Protein AF-A0A3A0FW41-F1 (afdb_monomer_lite)

pLDDT: mean 86.55, std 12.18, range [33.0, 97.62]

Radius of gyration: 48.46 Å; chains: 1; bounding box: 79×45×132 Å

Structure (mmCIF, N/CA/C/O backbone):
data_AF-A0A3A0FW41-F1
#
_entry.id   AF-A0A3A0FW41-F1
#
loop_
_atom_site.group_PDB
_atom_site.id
_atom_site.type_symbol
_atom_site.label_atom_id
_atom_site.label_alt_id
_atom_site.label_comp_id
_atom_site.label_asym_id
_atom_site.label_entity_id
_atom_site.label_seq_id
_atom_site.pdbx_PDB_ins_code
_atom_site.Cartn_x
_atom_site.Cartn_y
_atom_site.Cartn_z
_atom_site.occupancy
_atom_site.B_iso_or_equiv
_atom_site.auth_seq_id
_atom_site.auth_comp_id
_atom_site.auth_asym_id
_atom_site.auth_atom_id
_atom_site.pdbx_PDB_model_num
ATOM 1 N N . MET A 1 1 ? -21.526 13.395 31.250 1.00 39.75 1 MET A N 1
ATOM 2 C C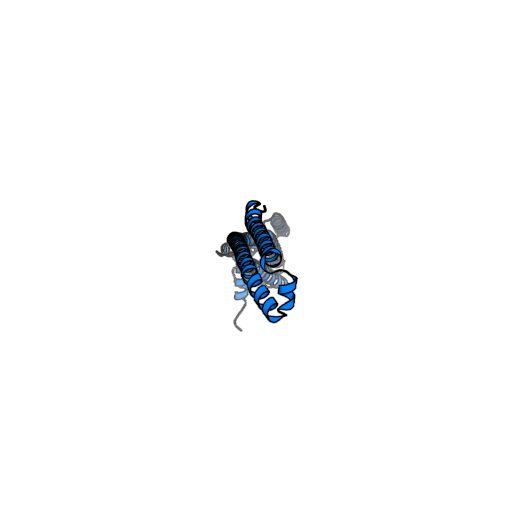A . MET A 1 1 ? -22.598 14.199 31.875 1.00 39.75 1 MET A CA 1
ATOM 3 C C . MET A 1 1 ? -23.272 13.293 32.895 1.00 39.75 1 MET A C 1
ATOM 5 O O . MET A 1 1 ? -23.825 12.281 32.496 1.00 39.75 1 MET A O 1
ATOM 9 N N . ARG A 1 2 ? -23.045 13.518 34.195 1.00 47.88 2 ARG A N 1
ATOM 10 C CA . ARG A 1 2 ? -23.513 12.630 35.274 1.00 47.88 2 ARG A CA 1
ATOM 11 C C . ARG A 1 2 ? -24.999 12.905 35.488 1.00 47.88 2 ARG A C 1
ATOM 13 O O . ARG A 1 2 ? -25.333 14.044 35.790 1.00 47.88 2 ARG A O 1
ATOM 20 N N . ASP A 1 3 ? -25.847 11.907 35.272 1.00 48.81 3 ASP A N 1
ATOM 21 C CA . ASP A 1 3 ? -27.296 12.030 35.437 1.00 48.81 3 ASP A CA 1
ATOM 22 C C . ASP A 1 3 ? -27.625 12.353 36.914 1.00 48.81 3 ASP A C 1
ATOM 24 O O . ASP A 1 3 ? -27.312 11.540 37.795 1.00 48.81 3 ASP A O 1
ATOM 28 N N . PRO A 1 4 ? -28.135 13.560 37.225 1.00 56.41 4 PRO A N 1
ATOM 29 C CA . PRO A 1 4 ? -28.353 14.005 38.600 1.00 56.41 4 PRO A CA 1
ATOM 30 C C . PRO A 1 4 ? -29.516 13.278 39.292 1.00 56.41 4 PRO A C 1
ATOM 32 O O . PRO A 1 4 ? -29.544 13.235 40.525 1.00 56.41 4 PRO A O 1
ATOM 35 N N . ASP A 1 5 ? -30.429 12.666 38.534 1.00 55.66 5 ASP A N 1
ATOM 36 C CA . ASP A 1 5 ? -31.609 11.993 39.085 1.00 55.66 5 ASP A CA 1
ATOM 37 C C . ASP A 1 5 ? -31.263 10.606 39.652 1.00 55.66 5 ASP A C 1
ATOM 39 O O . ASP A 1 5 ? -31.730 10.215 40.721 1.00 55.66 5 ASP A O 1
ATOM 43 N N . ALA A 1 6 ? -30.292 9.918 39.052 1.00 53.75 6 ALA A N 1
ATOM 44 C CA . ALA A 1 6 ? -29.856 8.587 39.473 1.00 53.75 6 ALA A CA 1
ATOM 45 C C . ALA A 1 6 ? -29.137 8.583 40.850 1.00 53.75 6 ALA A C 1
ATOM 47 O O . ALA A 1 6 ? -29.163 7.607 41.604 1.00 53.75 6 ALA A O 1
ATOM 48 N N . ALA A 1 7 ? -28.484 9.690 41.225 1.00 55.62 7 ALA A N 1
ATOM 49 C CA . ALA A 1 7 ? -27.892 9.849 42.560 1.00 55.62 7 ALA A CA 1
ATOM 50 C C . ALA A 1 7 ? -28.953 10.139 43.639 1.00 55.62 7 ALA A C 1
ATOM 52 O O . ALA A 1 7 ? -28.751 9.846 44.822 1.00 55.62 7 ALA A O 1
ATOM 53 N N . ARG A 1 8 ? -30.094 10.706 43.240 1.00 58.53 8 ARG A N 1
ATOM 54 C CA . ARG A 1 8 ? -31.216 11.035 44.123 1.00 58.53 8 ARG A CA 1
ATOM 55 C C . ARG A 1 8 ? -31.997 9.779 44.530 1.00 58.53 8 ARG A C 1
ATOM 57 O O . ARG A 1 8 ? -32.407 9.678 45.687 1.00 58.53 8 ARG A O 1
ATOM 64 N N . ASP A 1 9 ? -32.085 8.798 43.634 1.00 64.38 9 ASP A N 1
ATOM 65 C CA . ASP A 1 9 ? -32.825 7.543 43.833 1.00 64.38 9 ASP A CA 1
ATOM 66 C C . ASP A 1 9 ? -32.152 6.573 44.821 1.00 64.38 9 ASP A C 1
ATOM 68 O O . ASP A 1 9 ? -32.797 5.962 45.668 1.00 64.38 9 ASP A O 1
ATOM 72 N N . SER A 1 10 ? -30.828 6.484 44.824 1.00 68.56 10 SER A N 1
ATOM 73 C CA . SER A 1 10 ? -30.127 5.657 45.818 1.00 68.56 10 SER A CA 1
ATOM 74 C C . SER A 1 10 ? -29.998 6.350 47.186 1.00 68.56 10 SER A C 1
ATOM 76 O O . SER A 1 10 ? -29.981 5.704 48.236 1.00 68.56 10 SER A O 1
ATOM 78 N N . THR A 1 11 ? -29.939 7.687 47.210 1.00 80.69 11 THR A N 1
ATOM 79 C CA . THR A 1 11 ? -29.761 8.444 48.460 1.00 80.69 11 THR A CA 1
ATOM 80 C C . THR A 1 11 ? -31.035 8.548 49.296 1.00 80.69 11 THR A C 1
ATOM 82 O O . THR A 1 11 ? -30.927 8.644 50.520 1.00 80.69 11 THR A O 1
ATOM 85 N N . TRP A 1 12 ? -32.235 8.486 48.703 1.00 85.12 12 TRP A N 1
ATOM 86 C CA . TRP A 1 12 ? -33.474 8.448 49.495 1.00 85.12 12 TRP A CA 1
ATOM 87 C C . TRP A 1 12 ? -33.681 7.095 50.185 1.00 85.12 12 TRP A C 1
ATOM 89 O O . TRP A 1 12 ? -34.074 7.094 51.347 1.00 85.12 12 TRP A O 1
ATOM 99 N N . LEU A 1 13 ? -33.349 5.971 49.532 1.00 88.31 13 LEU A N 1
ATOM 100 C CA . LEU A 1 13 ? -33.391 4.634 50.143 1.00 88.31 13 LEU A CA 1
ATOM 101 C C . LEU A 1 13 ? -32.456 4.553 51.351 1.00 88.31 13 LEU A C 1
ATOM 103 O O . LEU A 1 13 ? -32.843 4.053 52.405 1.00 88.31 13 LEU A O 1
ATOM 107 N N . LEU A 1 14 ? -31.253 5.120 51.224 1.00 90.25 14 LEU A N 1
ATOM 108 C CA . LEU A 1 14 ? -30.297 5.205 52.325 1.00 90.25 14 LEU A CA 1
ATOM 109 C C . LEU A 1 14 ? -30.827 6.070 53.482 1.00 90.25 14 LEU A C 1
ATOM 111 O O . LEU A 1 14 ? -30.711 5.681 54.642 1.00 90.25 14 LEU A O 1
ATOM 115 N N . ARG A 1 15 ? -31.438 7.226 53.185 1.00 91.50 15 ARG A N 1
ATOM 116 C CA . ARG A 1 15 ? -32.040 8.111 54.203 1.00 91.50 15 ARG A CA 1
ATOM 117 C C . ARG A 1 15 ? -33.253 7.476 54.881 1.00 91.50 15 ARG A C 1
ATOM 119 O O . ARG A 1 15 ? -33.414 7.640 56.086 1.00 91.50 15 ARG A O 1
ATOM 126 N N . LEU A 1 16 ? -34.082 6.753 54.130 1.00 92.19 16 LEU A N 1
ATOM 127 C CA . LEU A 1 16 ? -35.230 6.021 54.660 1.00 92.19 16 LEU A CA 1
ATOM 128 C C . LEU A 1 16 ? -34.765 4.873 55.552 1.00 92.19 16 LEU A C 1
ATOM 130 O O . LEU A 1 16 ? -35.252 4.756 56.672 1.00 92.19 16 LEU A O 1
ATOM 134 N N . GLY A 1 17 ? -33.787 4.085 55.094 1.00 93.12 17 GLY A N 1
ATOM 135 C CA . GLY A 1 17 ? -33.153 3.038 55.892 1.00 93.12 17 GLY A CA 1
ATOM 136 C C . GLY A 1 17 ? -32.614 3.594 57.203 1.00 93.12 17 GLY A C 1
ATOM 137 O O . GLY A 1 17 ? -32.992 3.116 58.268 1.00 93.12 17 GLY A O 1
ATOM 138 N N . LEU A 1 18 ? -31.829 4.675 57.139 1.00 94.12 18 LEU A N 1
ATOM 139 C CA . LEU A 1 18 ? -31.302 5.359 58.318 1.00 94.12 18 LEU A CA 1
ATOM 140 C C . LEU A 1 18 ? -32.429 5.832 59.255 1.00 94.12 18 LEU A C 1
ATOM 142 O O . LEU A 1 18 ? -32.396 5.542 60.447 1.00 94.12 18 LEU A O 1
ATOM 146 N N . GLY A 1 19 ? -33.457 6.504 58.732 1.00 95.00 19 GLY A N 1
ATOM 147 C CA . GLY A 1 19 ? -34.592 6.972 59.530 1.00 95.00 19 GLY A CA 1
ATOM 148 C C . GLY A 1 19 ? -35.336 5.831 60.226 1.00 95.00 19 GLY A C 1
ATOM 149 O O . GLY A 1 19 ? -35.602 5.912 61.424 1.00 95.00 19 GLY A O 1
ATOM 150 N N . LEU A 1 20 ? -35.597 4.736 59.509 1.00 94.19 20 LEU A N 1
ATOM 151 C CA . LEU A 1 20 ? -36.251 3.550 60.057 1.00 94.19 20 LEU A CA 1
ATOM 152 C C . LEU A 1 20 ? -35.385 2.874 61.129 1.00 94.19 20 LEU A C 1
ATOM 154 O O . LEU A 1 20 ? -35.912 2.472 62.162 1.00 94.19 20 LEU A O 1
ATOM 158 N N . THR A 1 21 ? -34.061 2.822 60.939 1.00 94.88 21 THR A N 1
ATOM 159 C CA . THR A 1 21 ? -33.128 2.299 61.952 1.00 94.88 21 THR A CA 1
ATOM 160 C C . THR A 1 21 ? -33.121 3.143 63.223 1.00 94.88 21 THR A C 1
ATOM 162 O O . THR A 1 21 ? -33.165 2.591 64.317 1.00 94.88 21 THR A O 1
ATOM 165 N N . VAL A 1 22 ? -33.132 4.475 63.097 1.00 95.50 22 VAL A N 1
ATOM 166 C CA . VAL A 1 22 ? -33.161 5.394 64.242 1.00 95.50 22 VAL A CA 1
ATOM 167 C C . VAL A 1 22 ? -34.470 5.243 65.011 1.00 95.50 22 VAL A C 1
ATOM 169 O O . VAL A 1 22 ? -34.446 5.088 66.229 1.00 95.50 22 VAL A O 1
ATOM 172 N N . VAL A 1 23 ? -35.610 5.228 64.312 1.00 95.81 23 VAL A N 1
ATOM 173 C CA . VAL A 1 23 ? -36.926 5.026 64.937 1.00 95.81 23 VAL A CA 1
ATOM 174 C C . VAL A 1 23 ? -36.997 3.668 65.638 1.00 95.81 23 VAL A C 1
ATOM 176 O O . VAL A 1 23 ? -3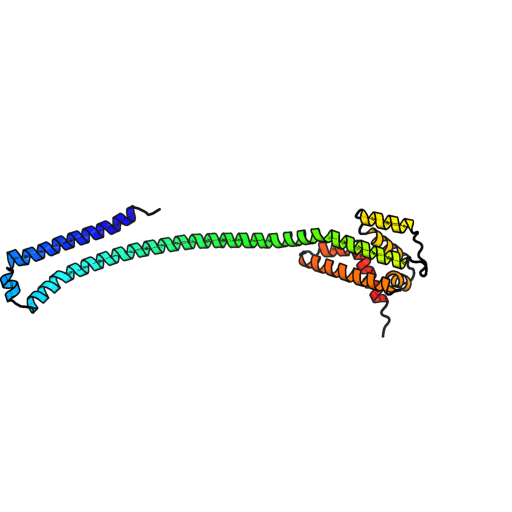7.460 3.599 66.774 1.00 95.81 23 VAL A O 1
ATOM 179 N N . TRP A 1 24 ? -36.495 2.606 65.002 1.00 94.12 24 TRP A N 1
ATOM 180 C CA . TRP A 1 24 ? -36.456 1.258 65.571 1.00 94.12 24 TRP A CA 1
ATOM 181 C C . TRP A 1 24 ? -35.625 1.188 66.857 1.00 94.12 24 TRP A C 1
ATOM 183 O O . TRP A 1 24 ? -36.088 0.668 67.870 1.00 94.12 24 TRP A O 1
ATOM 193 N N . VAL A 1 25 ? -34.422 1.768 66.846 1.00 92.81 25 VAL A N 1
ATOM 194 C CA . VAL A 1 25 ? -33.537 1.802 68.018 1.00 92.81 25 VAL A CA 1
ATOM 195 C C . VAL A 1 25 ? -34.155 2.617 69.157 1.00 92.81 25 VAL A C 1
ATOM 197 O O . VAL A 1 25 ? -34.099 2.187 70.307 1.00 92.81 25 VAL A O 1
ATOM 200 N N . LEU A 1 26 ? -34.788 3.756 68.857 1.00 94.12 26 LEU A N 1
ATOM 201 C CA . LEU A 1 26 ? -35.482 4.568 69.862 1.00 94.12 26 LEU A CA 1
ATOM 202 C C . LEU A 1 26 ? -36.678 3.830 70.479 1.00 94.12 26 LEU A C 1
ATOM 204 O O . LEU A 1 26 ? -36.884 3.923 71.687 1.00 94.12 26 LEU A O 1
ATOM 208 N N . LEU A 1 27 ? -37.434 3.071 69.679 1.00 91.75 27 LEU A N 1
ATOM 209 C CA . LEU A 1 27 ? -38.530 2.222 70.157 1.00 91.75 27 LEU A CA 1
ATOM 210 C C . LEU A 1 27 ? -38.032 1.134 71.114 1.00 91.75 27 LEU A C 1
ATOM 212 O O . LEU A 1 27 ? -38.606 0.960 72.188 1.00 91.75 27 LEU A O 1
ATOM 216 N N . GLN A 1 28 ? -36.940 0.452 70.762 1.00 89.25 28 GLN A N 1
ATOM 217 C CA . GLN A 1 28 ? -36.336 -0.567 71.625 1.00 89.25 28 GLN A CA 1
ATOM 218 C C . GLN A 1 28 ? -35.783 0.033 72.920 1.00 89.25 28 GLN A C 1
ATOM 220 O O . GLN A 1 28 ? -35.988 -0.525 73.996 1.00 89.25 28 GLN A O 1
ATOM 225 N N . LEU A 1 29 ? -35.138 1.200 72.843 1.00 89.31 29 LEU A N 1
ATOM 226 C CA . LEU A 1 29 ? -34.657 1.919 74.021 1.00 89.31 29 LEU A CA 1
ATOM 227 C C . LEU A 1 29 ? -35.816 2.338 74.937 1.00 89.31 29 LEU A C 1
ATOM 229 O O . LEU A 1 29 ? -35.742 2.157 76.151 1.00 89.31 29 LEU A O 1
ATOM 233 N N . TYR A 1 30 ? -36.904 2.851 74.357 1.00 91.69 30 TYR A N 1
ATOM 234 C CA . TYR A 1 30 ? -38.113 3.199 75.096 1.00 91.69 30 TYR A CA 1
ATOM 235 C C . TYR A 1 30 ? -38.730 1.975 75.783 1.00 91.69 30 TYR A C 1
ATOM 237 O O . TYR A 1 30 ? -39.063 2.052 76.962 1.00 91.69 30 TYR A O 1
ATOM 245 N N . TYR A 1 31 ? -38.824 0.835 75.093 1.00 88.00 31 TYR A N 1
ATOM 246 C CA . TYR A 1 31 ? -39.339 -0.412 75.663 1.00 88.00 31 TYR A CA 1
ATOM 247 C C . TYR A 1 31 ? -38.533 -0.867 76.894 1.00 88.00 31 TYR A C 1
ATOM 249 O O . TYR A 1 31 ? -39.111 -1.175 77.939 1.00 88.00 31 TYR A O 1
ATOM 257 N N . ILE A 1 32 ? -37.199 -0.837 76.809 1.00 86.50 32 ILE A N 1
ATOM 258 C CA . ILE A 1 32 ? -36.320 -1.218 77.926 1.00 86.50 32 ILE A CA 1
ATOM 259 C C . ILE A 1 32 ? -36.499 -0.268 79.118 1.00 86.50 32 ILE A C 1
ATOM 261 O O . ILE A 1 32 ? -36.618 -0.725 80.252 1.00 86.50 32 ILE A O 1
ATOM 265 N N . VAL A 1 33 ? -36.531 1.047 78.884 1.00 85.56 33 VAL A N 1
ATOM 266 C CA . VAL A 1 33 ? -36.565 2.049 79.965 1.00 85.56 33 VAL A CA 1
ATOM 267 C C . VAL A 1 33 ? -37.954 2.184 80.594 1.00 85.56 33 VAL A C 1
ATOM 269 O O . VAL A 1 33 ? -38.056 2.290 81.813 1.00 85.56 33 VAL A O 1
ATOM 272 N N . ALA A 1 34 ? -39.016 2.190 79.788 1.00 84.44 34 ALA A N 1
ATOM 273 C CA . ALA A 1 34 ? -40.368 2.506 80.246 1.00 84.44 34 ALA A CA 1
ATOM 274 C C . ALA A 1 34 ? -41.188 1.278 80.670 1.00 84.44 34 ALA A C 1
ATOM 276 O O . ALA A 1 34 ? -42.076 1.421 81.507 1.00 84.44 34 ALA A O 1
ATOM 277 N N . ILE A 1 35 ? -40.928 0.097 80.092 1.00 81.44 35 ILE A N 1
ATOM 278 C CA . ILE A 1 35 ? -41.744 -1.107 80.328 1.00 81.44 35 ILE A CA 1
ATOM 279 C C . ILE A 1 35 ? -40.987 -2.138 81.168 1.00 81.44 35 ILE A C 1
ATOM 281 O O . ILE A 1 35 ? -41.515 -2.602 82.175 1.00 81.44 35 ILE A O 1
ATOM 285 N N . VAL A 1 36 ? -39.760 -2.499 80.775 1.00 80.94 36 VAL A N 1
ATOM 286 C CA . VAL A 1 36 ? -38.987 -3.556 81.458 1.00 80.94 36 VAL A CA 1
ATOM 287 C C . VAL A 1 36 ? -38.290 -3.028 82.719 1.00 80.94 36 VAL A C 1
ATOM 289 O O . VAL A 1 36 ? -38.330 -3.666 83.772 1.00 80.94 36 VAL A O 1
ATOM 292 N N . GLY A 1 37 ? -37.694 -1.838 82.626 1.00 78.56 37 GLY A N 1
ATOM 293 C CA . GLY A 1 37 ? -36.824 -1.265 83.648 1.00 78.56 37 GLY A CA 1
ATOM 294 C C . GLY A 1 37 ? -35.387 -1.770 83.498 1.00 78.56 37 GLY A C 1
ATOM 295 O O . GLY A 1 37 ? -35.127 -2.973 83.509 1.00 78.56 37 GLY A O 1
ATOM 296 N N . PHE A 1 38 ? -34.438 -0.840 83.371 1.00 75.94 38 PHE A N 1
ATOM 297 C CA . PHE A 1 38 ? -33.037 -1.154 83.066 1.00 75.94 38 PHE A CA 1
ATOM 298 C C . PHE A 1 38 ? -32.374 -2.057 84.121 1.00 75.94 38 PHE A C 1
ATOM 300 O O . PHE A 1 38 ? -31.621 -2.957 83.765 1.00 75.94 38 PHE A O 1
ATOM 307 N N . GLU A 1 39 ? -32.692 -1.867 85.405 1.00 76.56 39 GLU A N 1
ATOM 308 C CA . GLU A 1 39 ? -32.106 -2.669 86.489 1.00 76.56 39 GLU A CA 1
ATOM 309 C C . GLU A 1 39 ? -32.571 -4.132 86.454 1.00 76.56 39 GLU A C 1
ATOM 311 O O . GLU A 1 39 ? -31.744 -5.036 86.531 1.00 76.56 39 GLU A O 1
ATOM 316 N N . ARG A 1 40 ? -33.864 -4.380 86.200 1.00 73.12 40 ARG A N 1
ATOM 317 C CA . ARG A 1 40 ? -34.407 -5.743 86.046 1.00 73.12 40 ARG A CA 1
ATOM 318 C C . ARG A 1 40 ? -33.856 -6.462 84.820 1.00 73.12 40 ARG A C 1
ATOM 320 O O . ARG A 1 40 ? -33.587 -7.655 84.878 1.00 73.12 40 ARG A O 1
ATOM 327 N N . PHE A 1 41 ? -33.666 -5.734 83.722 1.00 74.56 41 PHE A N 1
ATOM 328 C CA . PHE A 1 41 ? -33.119 -6.291 82.486 1.00 74.56 41 PHE A CA 1
ATOM 329 C C . PHE A 1 41 ? -31.670 -6.780 82.649 1.00 74.56 41 PHE A C 1
ATOM 331 O O . PHE A 1 41 ? -31.285 -7.785 82.058 1.00 74.56 41 PHE A O 1
ATOM 338 N N . VAL A 1 42 ? -30.864 -6.088 83.461 1.00 76.19 42 VAL A N 1
ATOM 339 C CA . VAL A 1 42 ? -29.471 -6.478 83.738 1.00 76.19 42 VAL A CA 1
ATOM 340 C C . VAL A 1 42 ? -29.393 -7.602 84.784 1.00 76.19 42 VAL A C 1
ATOM 342 O O . VAL A 1 42 ? -28.495 -8.441 84.699 1.00 76.19 42 VAL A O 1
ATOM 345 N N . GLU A 1 43 ? -30.342 -7.672 85.724 1.00 79.25 43 GLU A N 1
ATOM 346 C CA . GLU A 1 43 ? -30.418 -8.733 86.744 1.00 79.25 43 GLU A CA 1
ATOM 347 C C . GLU A 1 43 ? -30.791 -10.121 86.187 1.00 79.25 43 GLU A C 1
ATOM 349 O O . GLU A 1 43 ? -30.343 -11.127 86.738 1.00 79.25 43 GLU A O 1
ATOM 354 N N . GLU A 1 44 ? -31.551 -10.211 85.086 1.00 69.19 44 GLU A N 1
ATOM 355 C CA . GLU A 1 44 ? -31.914 -11.495 84.448 1.00 69.19 44 GLU A CA 1
ATOM 356 C C . GLU A 1 44 ? -30.711 -12.260 83.849 1.00 69.19 44 GLU A C 1
ATOM 358 O O . GLU A 1 44 ? -30.784 -13.472 83.624 1.00 69.19 44 GLU A O 1
ATOM 363 N N . GLY A 1 45 ? -29.580 -11.578 83.645 1.00 78.31 45 GLY A N 1
ATOM 364 C CA . GLY A 1 45 ? -28.309 -12.176 83.243 1.00 78.31 45 GLY A CA 1
ATOM 365 C C . GLY A 1 45 ? -28.091 -12.335 81.724 1.00 78.31 45 GLY A C 1
ATOM 366 O O . GLY A 1 45 ? -28.953 -12.028 80.903 1.00 78.31 45 GLY A O 1
ATOM 367 N N . PRO A 1 46 ? -26.900 -12.809 81.304 1.00 77.44 46 PRO A N 1
ATOM 368 C CA . PRO A 1 46 ? -26.456 -12.767 79.902 1.00 77.44 46 PRO A CA 1
ATOM 369 C C . PRO A 1 46 ? -27.329 -13.495 78.852 1.00 77.44 46 PRO A C 1
ATOM 371 O O . PRO A 1 46 ? -27.425 -12.983 77.734 1.00 77.44 46 PRO A O 1
ATOM 374 N N . PRO A 1 47 ? -27.961 -14.657 79.130 1.00 81.56 47 PRO A N 1
ATOM 375 C CA . PRO A 1 47 ? -28.735 -15.384 78.117 1.00 81.56 47 PRO A CA 1
ATOM 376 C C . PRO A 1 47 ? -30.006 -14.660 77.644 1.00 81.56 47 PRO A C 1
ATOM 378 O O . PRO A 1 47 ? -30.304 -14.686 76.450 1.00 81.56 47 PRO A O 1
ATOM 381 N N . SER A 1 48 ? -30.749 -14.002 78.541 1.00 80.88 48 SER A N 1
ATOM 382 C CA . SER A 1 48 ? -31.983 -13.281 78.181 1.00 80.88 48 SER A CA 1
ATOM 383 C C . SER A 1 48 ? -31.678 -11.983 77.434 1.00 80.88 48 SER A C 1
ATOM 385 O O . SER A 1 48 ? -32.313 -11.684 76.420 1.00 80.88 48 SER A O 1
ATOM 387 N N . VAL A 1 49 ? -30.632 -11.269 77.863 1.00 83.44 49 VAL A N 1
ATOM 388 C CA . VAL A 1 49 ? -30.095 -10.098 77.156 1.00 83.44 49 VAL A CA 1
ATOM 389 C C . VAL A 1 49 ? -29.639 -10.486 75.746 1.00 83.44 49 VAL A C 1
ATOM 391 O O . VAL A 1 49 ? -29.957 -9.786 74.786 1.00 83.44 49 VAL A O 1
ATOM 394 N N . GLY A 1 50 ? -28.956 -11.627 75.600 1.00 83.56 50 GLY A N 1
ATOM 395 C CA . GLY A 1 50 ? -28.563 -12.181 74.303 1.00 83.56 50 GLY A CA 1
ATOM 396 C C . GLY A 1 50 ? -29.757 -12.436 73.379 1.00 83.56 50 GLY A C 1
ATOM 397 O O . GLY A 1 50 ? -29.761 -11.945 72.252 1.00 83.56 50 GLY A O 1
ATOM 398 N N . GLY A 1 51 ? -30.800 -13.114 73.870 1.00 85.19 51 GLY A N 1
ATOM 399 C CA . GLY A 1 51 ? -32.012 -13.390 73.088 1.00 85.19 51 GLY A CA 1
ATOM 400 C C . GLY A 1 51 ? -32.788 -12.130 72.679 1.00 85.19 51 GLY A C 1
ATOM 401 O O . GLY A 1 51 ? -33.286 -12.043 71.555 1.00 85.19 51 GLY A O 1
ATOM 402 N N . PHE A 1 52 ? -32.848 -11.113 73.547 1.00 85.88 52 PHE A N 1
ATOM 403 C CA . PHE A 1 52 ? -33.446 -9.818 73.205 1.00 85.88 52 PHE A CA 1
ATOM 404 C C . PHE A 1 52 ? -32.651 -9.094 72.112 1.00 85.88 52 PHE A C 1
ATOM 406 O O . PHE A 1 52 ? -33.237 -8.597 71.148 1.00 85.88 52 PHE A O 1
ATOM 413 N N . LEU A 1 53 ? -31.320 -9.041 72.240 1.00 87.75 53 LEU A N 1
ATOM 414 C CA . LEU A 1 53 ? -30.457 -8.403 71.247 1.00 87.75 53 LEU A CA 1
ATOM 415 C C . LEU A 1 53 ? -30.535 -9.123 69.899 1.00 87.75 53 LEU A C 1
ATOM 417 O O . LEU A 1 53 ? -30.635 -8.464 68.868 1.00 87.75 53 LEU A O 1
ATOM 421 N N . GLU A 1 54 ? -30.563 -10.453 69.893 1.00 89.50 54 GLU A N 1
ATOM 422 C CA . GLU A 1 54 ? -30.720 -11.250 68.675 1.00 89.50 54 GLU A CA 1
ATOM 423 C C . GLU A 1 54 ? -32.044 -10.927 67.958 1.00 89.50 54 GLU A C 1
ATOM 425 O O . GLU A 1 54 ? -32.051 -10.635 66.758 1.00 89.50 54 GLU A O 1
ATOM 430 N N . GLY A 1 55 ? -33.152 -10.843 68.704 1.00 87.50 55 GLY A N 1
ATOM 431 C CA . GLY A 1 55 ? -34.451 -10.420 68.171 1.00 87.50 55 GLY A CA 1
ATOM 432 C C . GLY A 1 55 ? -34.498 -8.955 67.715 1.00 87.50 55 GLY A C 1
ATOM 433 O O . GLY A 1 55 ? -35.176 -8.633 66.740 1.00 87.50 55 GLY A O 1
ATOM 434 N N . ALA A 1 56 ? -33.761 -8.058 68.377 1.00 90.62 56 ALA A N 1
ATOM 435 C CA . ALA A 1 56 ? -33.708 -6.636 68.036 1.00 90.62 56 ALA A CA 1
ATOM 436 C C . ALA A 1 56 ? -32.840 -6.347 66.795 1.00 90.62 56 ALA A C 1
ATOM 438 O O . ALA A 1 56 ? -33.176 -5.457 66.005 1.00 90.62 56 ALA A O 1
ATOM 439 N N . PHE A 1 57 ? -31.738 -7.085 66.616 1.00 92.69 57 PHE A N 1
ATOM 440 C CA . PHE A 1 57 ? -30.804 -6.913 65.500 1.00 92.69 57 PHE A CA 1
ATOM 441 C C . PHE A 1 57 ? -31.227 -7.656 64.229 1.00 92.69 57 PHE A C 1
ATOM 443 O O . PHE A 1 57 ? -30.917 -7.175 63.138 1.00 92.69 57 PHE A O 1
ATOM 450 N N . ALA A 1 58 ? -31.952 -8.776 64.323 1.00 92.88 58 ALA A N 1
ATOM 451 C CA . ALA A 1 58 ? -32.345 -9.552 63.143 1.00 92.88 58 ALA A CA 1
ATOM 452 C C . ALA A 1 58 ? -33.154 -8.741 62.094 1.00 92.88 58 ALA A C 1
ATOM 454 O O . ALA A 1 58 ? -32.764 -8.746 60.920 1.00 92.88 58 ALA A O 1
ATOM 455 N N . PRO A 1 59 ? -34.199 -7.963 62.454 1.00 91.06 59 PRO A N 1
ATOM 456 C CA . PRO A 1 59 ? -34.925 -7.119 61.497 1.00 91.06 59 PRO A CA 1
ATOM 457 C C . PRO A 1 59 ? -34.064 -5.991 60.915 1.00 91.06 59 PRO A C 1
ATOM 459 O O . PRO A 1 59 ? -34.204 -5.634 59.745 1.00 91.06 59 PRO A O 1
ATOM 462 N N . LEU A 1 60 ? -33.147 -5.446 61.720 1.00 93.06 60 LEU A N 1
ATOM 463 C CA . LEU A 1 60 ? -32.243 -4.371 61.319 1.00 93.06 60 LEU A CA 1
ATOM 464 C C . LEU A 1 60 ? -31.239 -4.851 60.265 1.00 93.06 60 LEU A C 1
ATOM 466 O O . LEU A 1 60 ? -31.040 -4.194 59.244 1.00 93.06 60 LEU A O 1
ATOM 470 N N . ALA A 1 61 ? -30.634 -6.017 60.499 1.00 93.69 61 ALA A N 1
ATOM 471 C CA . ALA A 1 61 ? -29.722 -6.650 59.557 1.00 93.69 61 ALA A CA 1
ATOM 472 C C . ALA A 1 61 ? -30.434 -6.979 58.237 1.00 93.69 61 ALA A C 1
ATOM 474 O O . ALA A 1 61 ? -29.903 -6.697 57.162 1.00 93.69 61 ALA A O 1
ATOM 475 N N . PHE A 1 62 ? -31.664 -7.500 58.311 1.00 94.56 62 PHE A N 1
ATOM 476 C CA . PHE A 1 62 ? -32.470 -7.796 57.128 1.00 94.56 62 PHE A CA 1
ATOM 477 C C . PHE A 1 62 ? -32.798 -6.537 56.313 1.00 94.56 62 PHE A C 1
ATOM 479 O O . PHE A 1 62 ? -32.645 -6.538 55.091 1.00 94.56 62 PHE A O 1
ATOM 486 N N . LEU A 1 63 ? -33.181 -5.441 56.976 1.00 92.94 63 LEU A N 1
ATOM 487 C CA . LEU A 1 63 ? -33.442 -4.156 56.322 1.00 92.94 63 LEU A CA 1
ATOM 488 C C . LEU A 1 63 ? -32.230 -3.676 55.508 1.00 92.94 63 LEU A C 1
ATOM 490 O O . LEU A 1 63 ? -32.368 -3.340 54.331 1.00 92.94 63 LEU A O 1
ATOM 494 N N . TRP A 1 64 ? -31.039 -3.672 56.112 1.00 93.81 64 TRP A N 1
ATOM 495 C CA . TRP A 1 64 ? -29.816 -3.237 55.431 1.00 93.81 64 TRP A CA 1
ATOM 496 C C . TRP A 1 64 ? -29.402 -4.167 54.291 1.00 93.81 64 TRP A C 1
ATOM 498 O O . TRP A 1 64 ? -28.938 -3.683 53.259 1.00 93.81 64 TRP A O 1
ATOM 508 N N . LEU A 1 65 ? -29.618 -5.477 54.436 1.00 94.62 65 LEU A N 1
ATOM 509 C CA . LEU A 1 65 ? -29.363 -6.449 53.373 1.00 94.62 65 LEU A CA 1
ATOM 510 C C . LEU A 1 65 ? -30.226 -6.154 52.140 1.00 94.62 65 LEU A C 1
ATOM 512 O O . LEU A 1 65 ? -29.710 -6.091 51.025 1.00 94.62 65 LEU A O 1
ATOM 516 N N . VAL A 1 66 ? -31.525 -5.917 52.335 1.00 92.62 66 VAL A N 1
ATOM 517 C CA . VAL A 1 66 ? -32.455 -5.606 51.241 1.00 92.62 66 VAL A CA 1
ATOM 518 C C . VAL A 1 66 ? -32.080 -4.289 50.555 1.00 92.62 66 VAL A C 1
ATOM 520 O O . VAL A 1 66 ? -32.027 -4.235 49.326 1.00 92.62 66 VAL A O 1
ATOM 523 N N . ILE A 1 67 ? -31.763 -3.242 51.325 1.00 91.44 67 ILE A N 1
ATOM 524 C CA . ILE A 1 67 ? -31.315 -1.953 50.770 1.00 91.44 67 ILE A CA 1
ATOM 525 C C . ILE A 1 67 ? -30.028 -2.135 49.952 1.00 91.44 67 ILE A C 1
ATOM 527 O O . ILE A 1 67 ? -29.942 -1.643 48.826 1.00 91.44 67 ILE A O 1
ATOM 531 N N . GLY A 1 68 ? -29.052 -2.877 50.484 1.00 91.56 68 GLY A N 1
ATOM 532 C CA . GLY A 1 68 ? -27.802 -3.186 49.790 1.00 91.56 68 GLY A CA 1
ATOM 533 C C . GLY A 1 68 ? -28.026 -3.937 48.476 1.00 91.56 68 GLY A C 1
ATOM 534 O O . GLY A 1 68 ? -27.423 -3.585 47.464 1.00 91.56 68 GLY A O 1
ATOM 535 N N . PHE A 1 69 ? -28.945 -4.907 48.456 1.00 92.00 69 PHE A N 1
ATOM 536 C CA . PHE A 1 69 ? -29.303 -5.653 47.247 1.00 92.00 69 PHE A CA 1
ATOM 537 C C . PHE A 1 69 ? -29.878 -4.749 46.145 1.00 92.00 69 PHE A C 1
ATOM 539 O O . PHE A 1 69 ? -29.484 -4.861 44.982 1.00 92.00 69 PHE A O 1
ATOM 546 N N . PHE A 1 70 ? -30.781 -3.826 46.492 1.00 90.31 70 PHE A N 1
ATOM 547 C CA . PHE A 1 70 ? -31.335 -2.882 45.517 1.00 90.31 70 PHE A CA 1
ATOM 548 C C . PHE A 1 70 ? -30.276 -1.920 44.976 1.00 90.31 70 PHE A C 1
ATOM 550 O O . PHE A 1 70 ? -30.205 -1.720 43.763 1.00 90.31 70 PHE A O 1
ATOM 557 N N . LEU A 1 71 ? -29.421 -1.394 45.856 1.00 88.19 71 LEU A N 1
ATOM 558 C CA . LEU A 1 71 ? -28.324 -0.508 45.475 1.00 88.19 71 LEU A CA 1
ATOM 559 C C . LEU A 1 71 ? -27.338 -1.211 44.526 1.00 88.19 71 LEU A C 1
ATOM 561 O O . LEU A 1 71 ? -26.952 -0.660 43.495 1.00 88.19 71 LEU A O 1
ATOM 565 N N . GLN A 1 72 ? -26.981 -2.461 44.834 1.00 89.94 72 GLN A N 1
ATOM 566 C CA . GLN A 1 72 ? -26.098 -3.274 44.000 1.00 89.94 72 GLN A CA 1
ATOM 567 C C . GLN A 1 72 ? -26.718 -3.580 42.629 1.00 89.94 72 GLN A C 1
ATOM 569 O O . GLN A 1 72 ? -26.029 -3.515 41.610 1.00 89.94 72 GLN A O 1
ATOM 574 N N . ARG A 1 73 ? -28.021 -3.886 42.576 1.00 89.88 73 ARG A N 1
ATOM 575 C CA . ARG A 1 73 ? -28.735 -4.137 41.316 1.00 89.88 73 ARG A CA 1
ATOM 576 C C . ARG A 1 73 ? -28.733 -2.912 40.405 1.00 89.88 73 ARG A C 1
ATOM 578 O O . ARG A 1 73 ? -28.544 -3.062 39.199 1.00 89.88 73 ARG A O 1
ATOM 585 N N . GLU A 1 74 ? -28.957 -1.725 40.962 1.00 88.06 74 GLU A N 1
ATOM 586 C CA . GLU A 1 74 ? -28.974 -0.482 40.192 1.00 88.06 74 GLU A CA 1
ATOM 587 C C . GLU A 1 74 ? -27.599 -0.192 39.567 1.00 88.06 74 GLU A C 1
ATOM 589 O O . GLU A 1 74 ? -27.507 0.108 38.375 1.00 88.06 74 GLU A O 1
ATOM 594 N N . GLU A 1 75 ? -26.522 -0.369 40.336 1.00 86.50 75 GLU A N 1
ATOM 595 C CA . GLU A 1 75 ? -25.153 -0.186 39.847 1.00 86.50 75 GLU A CA 1
ATOM 596 C C . GLU A 1 75 ? -24.804 -1.177 38.725 1.00 86.50 75 GLU A C 1
ATOM 598 O O . GLU A 1 75 ? -24.300 -0.774 37.675 1.00 86.50 75 GLU A O 1
ATOM 603 N N . LEU A 1 76 ? -25.156 -2.460 38.883 1.00 88.06 76 LEU A N 1
ATOM 604 C CA . LEU A 1 76 ? -24.936 -3.477 37.848 1.00 88.06 76 LEU A CA 1
ATOM 605 C C . LEU A 1 76 ? -25.691 -3.161 36.550 1.00 88.06 76 LEU A C 1
ATOM 607 O O . LEU A 1 76 ? -25.151 -3.337 35.458 1.00 88.06 76 LEU A O 1
ATOM 611 N N . GLN A 1 77 ? -26.924 -2.657 36.641 1.00 89.25 77 GLN A N 1
ATOM 612 C CA . GLN A 1 77 ? -27.692 -2.251 35.460 1.00 89.25 77 GLN A CA 1
ATOM 613 C C . GLN A 1 77 ? -27.054 -1.059 34.741 1.00 89.25 77 GLN A C 1
ATOM 615 O O . GLN A 1 77 ? -27.038 -1.027 33.508 1.00 89.25 77 GLN A O 1
ATOM 620 N N . ARG A 1 78 ? -26.505 -0.090 35.483 1.00 85.25 78 ARG A N 1
ATOM 621 C CA . ARG A 1 78 ? -25.780 1.046 34.895 1.00 85.25 78 ARG A CA 1
ATOM 622 C C . ARG A 1 78 ? -24.503 0.594 34.199 1.00 85.25 78 ARG A C 1
ATOM 624 O O . ARG A 1 78 ? -24.268 1.002 33.064 1.00 85.25 78 ARG A O 1
ATOM 631 N N . GLN A 1 79 ? -23.722 -0.275 34.839 1.00 87.94 79 GLN A N 1
ATOM 632 C CA . GLN A 1 79 ? -22.513 -0.843 34.242 1.00 87.94 79 GLN A CA 1
ATOM 633 C C . GLN A 1 79 ? -22.830 -1.638 32.973 1.00 87.94 79 GLN A C 1
ATOM 635 O O . GLN A 1 79 ? -22.189 -1.415 31.951 1.00 87.94 79 GLN A O 1
ATOM 640 N N . SER A 1 80 ? -23.866 -2.484 32.996 1.00 92.75 80 SER A N 1
ATOM 641 C CA . SER A 1 80 ? -24.310 -3.231 31.811 1.00 92.75 80 SER A CA 1
ATOM 642 C C . SER A 1 80 ? -24.668 -2.297 30.655 1.00 92.75 80 SER A C 1
ATOM 644 O O . SER A 1 80 ? -24.178 -2.485 29.548 1.00 92.75 80 SER A O 1
ATOM 646 N N . ARG A 1 81 ? -25.451 -1.238 30.912 1.00 93.75 81 ARG A N 1
ATOM 647 C CA . ARG A 1 81 ? -25.806 -0.255 29.874 1.00 93.75 81 ARG A CA 1
ATOM 648 C C . ARG A 1 81 ? -24.584 0.473 29.318 1.00 93.75 81 ARG A C 1
ATOM 650 O O . ARG A 1 81 ? -24.523 0.730 28.121 1.00 93.75 81 ARG A O 1
ATOM 657 N N . ALA A 1 82 ? -23.622 0.823 30.170 1.00 93.25 82 ALA A N 1
ATOM 658 C CA . ALA A 1 82 ? -22.387 1.466 29.731 1.00 93.25 82 ALA A CA 1
ATOM 659 C C . ALA A 1 82 ? -21.558 0.537 28.828 1.00 93.25 82 ALA A C 1
ATOM 661 O O . ALA A 1 82 ? -21.053 0.985 27.800 1.00 93.25 82 ALA A O 1
ATOM 662 N N . ILE A 1 83 ? -21.473 -0.752 29.173 1.00 94.12 83 ILE A N 1
ATOM 663 C CA . ILE A 1 83 ? -20.807 -1.774 28.355 1.00 94.12 83 ILE A CA 1
ATOM 664 C C . ILE A 1 83 ? -21.518 -1.938 27.008 1.00 94.12 83 ILE A C 1
ATOM 666 O O . ILE A 1 83 ? -20.850 -1.972 25.978 1.00 94.12 83 ILE A O 1
ATOM 670 N N . ASP A 1 84 ? -22.852 -1.980 26.989 1.00 95.44 84 ASP A N 1
ATOM 671 C CA . ASP A 1 84 ? -23.621 -2.105 25.745 1.00 95.44 84 ASP A CA 1
ATOM 672 C C . ASP A 1 84 ? -23.369 -0.924 24.798 1.00 95.44 84 ASP A C 1
ATOM 674 O O . ASP A 1 84 ? -23.173 -1.113 23.595 1.00 95.44 84 ASP A O 1
ATOM 678 N N . LEU A 1 85 ? -23.323 0.299 25.338 1.00 95.38 85 LEU A N 1
ATOM 679 C CA . LEU A 1 85 ? -22.994 1.499 24.566 1.00 95.38 85 LEU A CA 1
ATOM 680 C C . LEU A 1 85 ? -21.560 1.443 24.025 1.00 95.38 85 LEU A C 1
ATOM 682 O O . LEU A 1 85 ? -21.351 1.659 22.831 1.00 95.38 85 LEU A O 1
ATOM 686 N N . GLN A 1 86 ? -20.585 1.074 24.862 1.00 94.25 86 GLN A N 1
ATOM 687 C CA . GLN A 1 86 ? -19.194 0.899 24.432 1.00 94.25 86 GLN A CA 1
ATOM 688 C C . GLN A 1 86 ? -19.056 -0.172 23.346 1.00 94.25 86 GLN A C 1
ATOM 690 O O . GLN A 1 86 ? -18.316 0.013 22.382 1.00 94.25 86 GLN A O 1
ATOM 695 N N . TYR A 1 87 ? -19.786 -1.282 23.459 1.00 95.81 87 TYR A N 1
ATOM 696 C CA . TYR A 1 87 ? -19.779 -2.342 22.457 1.00 95.81 87 TYR A CA 1
ATOM 697 C C . TYR A 1 87 ? -20.321 -1.851 21.109 1.00 95.81 87 TYR A C 1
ATOM 699 O O . TYR A 1 87 ? -19.751 -2.154 20.060 1.00 95.81 87 TYR A O 1
ATOM 707 N N . GLN A 1 88 ? -21.388 -1.046 21.117 1.00 95.38 88 GLN A N 1
ATOM 708 C CA . GLN A 1 88 ? -21.925 -0.435 19.898 1.00 95.38 88 GLN A CA 1
ATOM 709 C C . GLN A 1 88 ? -20.932 0.540 19.252 1.00 95.38 88 GLN A C 1
ATOM 711 O O . GLN A 1 88 ? -20.779 0.537 18.029 1.00 95.38 88 GLN A O 1
ATOM 716 N N . GLU A 1 89 ? -20.234 1.350 20.048 1.00 95.25 89 GLU A N 1
ATOM 717 C CA . GLU A 1 89 ? -19.197 2.266 19.558 1.00 95.25 89 GLU A CA 1
ATOM 718 C C . GLU A 1 89 ? -17.994 1.517 18.973 1.00 95.25 89 GLU A C 1
ATOM 720 O O . GLU A 1 89 ? -17.530 1.852 17.879 1.00 95.25 89 GLU A O 1
ATOM 725 N N . LEU A 1 90 ? -17.527 0.463 19.650 1.00 94.50 90 LEU A N 1
ATOM 726 C CA . LEU A 1 90 ? -16.466 -0.414 19.151 1.00 94.50 90 LEU A CA 1
ATOM 727 C C . LEU A 1 90 ? -16.862 -1.065 17.830 1.00 94.50 90 LEU A C 1
ATOM 729 O O . LEU A 1 90 ? -16.067 -1.074 16.894 1.00 94.50 90 LEU A O 1
ATOM 733 N N . ARG A 1 91 ? -18.100 -1.557 17.725 1.00 95.25 91 ARG A N 1
ATOM 734 C CA . ARG A 1 91 ? -18.609 -2.158 16.492 1.00 95.25 91 ARG A CA 1
ATOM 735 C C . ARG A 1 91 ? -18.616 -1.158 15.336 1.00 95.25 91 ARG A C 1
ATOM 737 O O . ARG A 1 91 ? -18.102 -1.478 14.271 1.00 95.25 91 ARG A O 1
ATOM 744 N N . ARG A 1 92 ? -19.121 0.061 15.550 1.00 94.88 92 ARG A N 1
ATOM 745 C CA . ARG A 1 92 ? -19.079 1.125 14.528 1.00 94.88 92 ARG A CA 1
ATOM 746 C C . ARG A 1 92 ? -17.645 1.471 14.135 1.00 94.88 92 ARG A C 1
ATOM 748 O O . ARG A 1 92 ? -17.344 1.622 12.958 1.00 94.88 92 ARG A O 1
ATOM 755 N N . THR A 1 93 ? -16.747 1.559 15.113 1.00 93.81 93 THR A N 1
ATOM 756 C CA . THR A 1 93 ? -15.326 1.840 14.871 1.00 93.81 93 THR A CA 1
ATOM 757 C C . THR A 1 93 ? -14.667 0.727 14.055 1.00 93.81 93 THR A C 1
ATOM 759 O O . THR A 1 93 ? -13.909 1.020 13.135 1.00 93.81 93 THR A O 1
ATOM 762 N N . ALA A 1 94 ? -14.986 -0.538 14.335 1.00 93.75 94 ALA A N 1
ATOM 763 C CA . ALA A 1 94 ? -14.500 -1.684 13.573 1.00 93.75 94 ALA A CA 1
ATOM 764 C C . ALA A 1 94 ? -15.023 -1.677 12.127 1.00 93.75 94 ALA A C 1
ATOM 766 O O . ALA A 1 94 ? -14.237 -1.862 11.201 1.00 93.75 94 ALA A O 1
ATOM 767 N N . GLU A 1 95 ? -16.311 -1.384 11.924 1.00 94.31 95 GLU A N 1
ATOM 768 C CA . GLU A 1 95 ? -16.909 -1.233 10.589 1.00 94.31 95 GLU A CA 1
ATOM 769 C C . GLU A 1 95 ? -16.216 -0.104 9.796 1.00 94.31 95 GLU A C 1
ATOM 771 O O . GLU A 1 95 ? -15.842 -0.286 8.636 1.00 94.31 95 GLU A O 1
ATOM 776 N N . HIS A 1 96 ? -15.953 1.047 10.428 1.00 92.94 96 HIS A N 1
ATOM 777 C CA . HIS A 1 96 ? -15.205 2.144 9.805 1.00 92.94 96 HIS A CA 1
ATOM 778 C C . HIS A 1 96 ? -13.751 1.773 9.487 1.00 92.94 96 HIS A C 1
ATOM 780 O O . HIS A 1 96 ? -13.268 2.090 8.398 1.00 92.94 96 HIS A O 1
ATOM 786 N N . ALA A 1 97 ? -13.062 1.087 10.401 1.00 91.12 97 ALA A N 1
ATOM 787 C CA . ALA A 1 97 ? -11.693 0.627 10.194 1.00 91.12 97 ALA A CA 1
ATOM 788 C C . ALA A 1 97 ? -11.603 -0.377 9.037 1.00 91.12 97 ALA A C 1
ATOM 790 O O . ALA A 1 97 ? -10.664 -0.313 8.246 1.00 91.12 97 ALA A O 1
ATOM 791 N N . GLU A 1 98 ? -12.593 -1.259 8.884 1.00 93.19 98 GLU A N 1
ATOM 792 C CA . GLU A 1 98 ? -12.659 -2.196 7.763 1.00 93.19 98 GLU A CA 1
ATOM 793 C C . GLU A 1 98 ? -12.843 -1.467 6.424 1.00 93.19 98 GLU A C 1
ATOM 795 O O . GLU A 1 98 ? -12.120 -1.741 5.464 1.00 93.19 98 GLU A O 1
ATOM 800 N N . VAL A 1 99 ? -13.763 -0.498 6.354 1.00 92.25 99 VAL A N 1
ATOM 801 C CA . VAL A 1 99 ? -13.956 0.329 5.149 1.00 92.25 99 VAL A CA 1
ATOM 802 C C . VAL A 1 99 ? -12.677 1.095 4.805 1.00 92.25 99 VAL A C 1
ATOM 804 O O . VAL A 1 99 ? -12.263 1.119 3.645 1.00 92.25 99 VAL A O 1
ATOM 807 N N . GLN A 1 100 ? -12.015 1.678 5.805 1.00 90.75 100 GLN A N 1
ATOM 808 C CA . GLN A 1 100 ? -10.759 2.395 5.612 1.00 90.75 100 GLN A CA 1
ATOM 809 C C . GLN A 1 100 ? -9.631 1.464 5.150 1.00 90.75 100 GLN A C 1
ATOM 811 O O . GLN A 1 100 ? -8.894 1.817 4.233 1.00 90.75 100 GLN A O 1
ATOM 816 N N . ALA A 1 101 ? -9.516 0.265 5.724 1.00 88.38 101 ALA A N 1
ATOM 817 C CA . ALA A 1 101 ? -8.535 -0.732 5.305 1.00 88.38 101 ALA A CA 1
ATOM 818 C C . ALA A 1 101 ? -8.751 -1.153 3.845 1.00 88.38 101 ALA A C 1
ATOM 820 O O . ALA A 1 101 ? -7.792 -1.211 3.077 1.00 88.38 101 ALA A O 1
ATOM 821 N N . ARG A 1 102 ? -10.008 -1.363 3.427 1.00 86.75 102 ARG A N 1
ATOM 822 C CA . ARG A 1 102 ? -10.351 -1.650 2.024 1.00 86.75 102 ARG A CA 1
ATOM 823 C C . ARG A 1 102 ? -9.986 -0.488 1.096 1.00 86.75 102 ARG A C 1
ATOM 825 O O . ARG A 1 102 ? -9.433 -0.725 0.027 1.00 86.75 102 ARG A O 1
ATOM 832 N N . ALA A 1 103 ? -10.242 0.755 1.506 1.00 85.62 103 ALA A N 1
ATOM 833 C CA . ALA A 1 103 ? -9.868 1.938 0.731 1.00 85.62 103 ALA A CA 1
ATOM 834 C C . ALA A 1 103 ? -8.341 2.094 0.598 1.00 85.62 103 ALA A C 1
ATOM 836 O O . ALA A 1 103 ? -7.849 2.399 -0.486 1.00 85.62 103 ALA A O 1
ATOM 837 N N . ILE A 1 104 ? -7.581 1.837 1.670 1.00 83.75 104 ILE A N 1
ATOM 838 C CA . ILE A 1 104 ? -6.110 1.839 1.644 1.00 83.75 104 ILE A CA 1
ATOM 839 C C . ILE A 1 104 ? -5.589 0.737 0.719 1.00 83.75 104 ILE A C 1
ATOM 841 O O . ILE A 1 104 ? -4.733 1.016 -0.115 1.00 83.75 104 ILE A O 1
ATOM 845 N N . ALA A 1 105 ? -6.127 -0.481 0.819 1.00 82.44 105 ALA A N 1
ATOM 846 C CA . ALA A 1 105 ? -5.731 -1.600 -0.034 1.00 82.44 105 ALA A CA 1
ATOM 847 C C . ALA A 1 105 ? -5.992 -1.308 -1.522 1.00 82.44 105 ALA A C 1
ATOM 849 O O . ALA A 1 105 ? -5.135 -1.574 -2.363 1.00 82.44 105 ALA A O 1
ATOM 850 N N . ALA A 1 106 ? -7.134 -0.695 -1.853 1.00 80.06 106 ALA A N 1
ATOM 851 C CA . ALA A 1 106 ? -7.420 -0.251 -3.218 1.00 80.06 106 ALA A CA 1
ATOM 852 C C . ALA A 1 106 ? -6.439 0.841 -3.685 1.00 80.06 106 ALA A C 1
ATOM 854 O O . ALA A 1 106 ? -5.956 0.811 -4.817 1.00 80.06 106 ALA A O 1
ATOM 855 N N . ASN A 1 107 ? -6.095 1.786 -2.806 1.00 85.00 107 ASN A N 1
ATOM 856 C CA . ASN A 1 107 ? -5.171 2.869 -3.132 1.00 85.00 107 ASN A CA 1
ATOM 857 C C . ASN A 1 107 ? -3.705 2.408 -3.239 1.00 85.00 107 ASN A C 1
ATOM 859 O O . ASN A 1 107 ? -2.908 3.030 -3.940 1.00 85.00 107 ASN A O 1
ATOM 863 N N . GLU A 1 108 ? -3.331 1.311 -2.579 1.00 85.44 108 GLU A N 1
ATOM 864 C CA . GLU A 1 108 ? -1.971 0.771 -2.613 1.00 85.44 108 GLU A CA 1
ATOM 865 C C . GLU A 1 108 ? -1.543 0.391 -4.037 1.00 85.44 108 GLU A C 1
ATOM 867 O O . GLU A 1 108 ? -0.418 0.692 -4.445 1.00 85.44 108 GLU A O 1
ATOM 872 N N . GLN A 1 109 ? -2.445 -0.207 -4.822 1.00 80.25 109 GLN A N 1
ATOM 873 C CA . GLN A 1 109 ? -2.150 -0.580 -6.205 1.00 80.25 109 GLN A CA 1
ATOM 874 C C . GLN A 1 109 ? -1.887 0.652 -7.077 1.00 80.25 109 GLN A C 1
ATOM 876 O O . GLN A 1 109 ? -0.899 0.692 -7.814 1.00 80.25 109 GLN A O 1
ATOM 881 N N . HIS A 1 110 ? -2.719 1.686 -6.939 1.00 82.94 110 HIS A N 1
ATOM 882 C CA . HIS A 1 110 ? -2.521 2.958 -7.630 1.00 82.94 110 HIS A CA 1
ATOM 883 C C . HIS A 1 110 ? -1.197 3.623 -7.230 1.00 82.94 110 HIS A C 1
ATOM 885 O O . HIS A 1 110 ? -0.441 4.066 -8.095 1.00 82.94 110 HIS A O 1
ATOM 891 N N . ALA A 1 111 ? -0.853 3.616 -5.938 1.00 87.06 111 ALA A N 1
ATOM 892 C CA . ALA A 1 111 ? 0.407 4.169 -5.449 1.00 87.06 111 ALA A CA 1
ATOM 893 C C . ALA A 1 111 ? 1.637 3.420 -5.999 1.00 87.06 111 ALA A C 1
ATOM 895 O O . ALA A 1 111 ? 2.637 4.048 -6.362 1.00 87.06 111 ALA A O 1
ATOM 896 N N . ARG A 1 112 ? 1.572 2.083 -6.101 1.00 85.31 112 ARG A N 1
ATOM 897 C CA . ARG A 1 112 ? 2.637 1.258 -6.702 1.00 85.31 112 ARG A CA 1
ATOM 898 C C . ARG A 1 112 ? 2.824 1.573 -8.187 1.00 85.31 112 ARG A C 1
ATOM 900 O O . ARG A 1 112 ? 3.961 1.764 -8.624 1.00 85.31 112 ARG A O 1
ATOM 907 N N . GLN A 1 113 ? 1.729 1.693 -8.939 1.00 86.81 113 GLN A N 1
ATOM 908 C CA . GLN A 1 113 ? 1.751 2.075 -10.356 1.00 86.81 113 GLN A CA 1
ATOM 909 C C . GLN A 1 113 ? 2.379 3.455 -10.561 1.00 86.81 113 GLN A C 1
ATOM 911 O O . GLN A 1 113 ? 3.299 3.602 -11.365 1.00 86.81 113 GLN A O 1
ATOM 916 N N . GLU A 1 114 ? 1.950 4.458 -9.796 1.00 88.12 114 GLU A N 1
ATOM 917 C CA . GLU A 1 114 ? 2.491 5.816 -9.890 1.00 88.12 114 GLU A CA 1
ATOM 918 C C . GLU A 1 114 ? 3.991 5.853 -9.553 1.00 88.12 114 GLU A C 1
ATOM 920 O O . GLU A 1 114 ? 4.788 6.477 -10.259 1.00 88.12 114 GLU A O 1
ATOM 925 N N . ALA A 1 115 ? 4.412 5.133 -8.507 1.00 88.94 115 ALA A N 1
ATOM 926 C CA . ALA A 1 115 ? 5.821 5.016 -8.143 1.00 88.94 115 ALA A CA 1
ATOM 927 C C . ALA A 1 115 ? 6.665 4.374 -9.256 1.00 88.94 115 ALA A C 1
ATOM 929 O O . ALA A 1 115 ? 7.771 4.848 -9.526 1.00 88.94 115 ALA A O 1
ATOM 930 N N . PHE A 1 116 ? 6.147 3.341 -9.928 1.00 90.75 116 PHE A N 1
ATOM 931 C CA . PHE A 1 116 ? 6.811 2.735 -11.080 1.00 90.75 116 PHE A CA 1
ATOM 932 C C . PHE A 1 116 ? 6.921 3.715 -12.254 1.00 90.75 116 PHE A C 1
ATOM 934 O O . PHE A 1 116 ? 8.024 3.919 -12.763 1.00 90.75 116 PHE A O 1
ATOM 941 N N . LEU A 1 117 ? 5.823 4.375 -12.641 1.00 90.56 117 LEU A N 1
ATOM 942 C CA . LEU A 1 117 ? 5.799 5.322 -13.763 1.00 90.56 117 LEU A CA 1
ATOM 943 C C . LEU A 1 117 ? 6.749 6.511 -13.555 1.00 90.56 117 LEU A C 1
ATOM 945 O O . LEU A 1 117 ? 7.382 6.960 -14.511 1.00 90.56 117 LEU A O 1
ATOM 949 N N . ARG A 1 118 ? 6.929 6.971 -12.308 1.00 90.56 118 ARG A N 1
ATOM 950 C CA . ARG A 1 118 ? 7.925 8.005 -11.968 1.00 90.56 118 ARG A CA 1
ATOM 951 C C . ARG A 1 118 ? 9.356 7.586 -12.301 1.00 90.56 118 ARG A C 1
ATOM 953 O O . ARG A 1 118 ? 10.148 8.411 -12.745 1.00 90.56 118 ARG A O 1
ATOM 960 N N . VAL A 1 119 ? 9.696 6.317 -12.087 1.00 92.50 119 VAL A N 1
ATOM 961 C CA . VAL A 1 119 ? 11.052 5.792 -12.322 1.00 92.50 119 VAL A CA 1
ATOM 962 C C . VAL A 1 119 ? 11.208 5.236 -13.742 1.00 92.50 119 VAL A C 1
ATOM 964 O O . VAL A 1 119 ? 12.330 5.138 -14.237 1.00 92.50 119 VAL A O 1
ATOM 967 N N . LEU A 1 120 ? 10.110 4.913 -14.430 1.00 93.75 120 LEU A N 1
ATOM 968 C CA . LEU A 1 120 ? 10.124 4.315 -15.764 1.00 93.75 120 LEU A CA 1
ATOM 969 C C . LEU A 1 120 ? 10.924 5.146 -16.774 1.00 93.75 120 LEU A C 1
ATOM 971 O O . LEU A 1 120 ? 11.779 4.586 -17.456 1.00 93.75 120 LEU A O 1
ATOM 975 N N . ARG A 1 121 ? 10.722 6.470 -16.816 1.00 90.81 121 ARG A N 1
ATOM 976 C CA . ARG A 1 121 ? 11.470 7.355 -17.729 1.00 90.81 121 ARG A CA 1
ATOM 977 C C . ARG A 1 121 ? 12.980 7.272 -17.516 1.00 90.81 121 ARG A C 1
ATOM 979 O O . ARG A 1 121 ? 13.736 7.189 -18.475 1.00 90.81 121 ARG A O 1
ATOM 986 N N . LEU A 1 122 ? 13.427 7.210 -16.260 1.00 94.19 122 LEU A N 1
ATOM 987 C CA . LEU A 1 122 ? 14.848 7.053 -15.942 1.00 94.19 122 LEU A CA 1
ATOM 988 C C . LEU A 1 122 ? 15.394 5.713 -16.459 1.00 94.19 122 LEU A C 1
ATOM 990 O O . LEU A 1 122 ? 16.503 5.656 -16.986 1.00 94.19 122 LEU A O 1
ATOM 994 N N . ILE A 1 123 ? 14.619 4.632 -16.326 1.00 95.38 123 ILE A N 1
ATOM 995 C CA . ILE A 1 123 ? 15.010 3.310 -16.835 1.00 95.38 123 ILE A CA 1
ATOM 996 C C . ILE A 1 123 ? 15.073 3.321 -18.367 1.00 95.38 123 ILE A C 1
ATOM 998 O O . ILE A 1 123 ? 16.052 2.835 -18.933 1.00 95.38 123 ILE A O 1
ATOM 1002 N N . GLN A 1 124 ? 14.072 3.899 -19.037 1.00 95.06 124 GLN A N 1
ATOM 1003 C CA . GLN A 1 124 ? 14.042 4.032 -20.496 1.00 95.06 124 GLN A CA 1
ATOM 1004 C C . GLN A 1 124 ? 15.232 4.850 -21.004 1.00 95.06 124 GLN A C 1
ATOM 1006 O O . GLN A 1 124 ? 15.903 4.419 -21.937 1.00 95.06 124 GLN A O 1
ATOM 1011 N N . GLN A 1 125 ? 15.579 5.950 -20.332 1.00 95.06 125 GLN A N 1
ATOM 1012 C CA . GLN A 1 125 ? 16.759 6.745 -20.666 1.00 95.06 125 GLN A CA 1
ATOM 1013 C C . GLN A 1 125 ? 18.053 5.929 -20.517 1.00 95.06 125 GLN A C 1
ATOM 1015 O O . GLN A 1 125 ? 18.911 5.957 -21.399 1.00 95.06 125 GLN A O 1
ATOM 1020 N N . GLN A 1 126 ? 18.198 5.147 -19.440 1.00 95.75 126 GLN A N 1
ATOM 1021 C CA . GLN A 1 126 ? 19.358 4.262 -19.264 1.00 95.75 126 GLN A CA 1
ATOM 1022 C C . GLN A 1 126 ? 19.441 3.172 -20.338 1.00 95.75 126 GLN A C 1
ATOM 1024 O O . GLN A 1 126 ? 20.539 2.842 -20.793 1.00 95.75 126 GLN A O 1
ATOM 1029 N N . LEU A 1 127 ? 18.302 2.607 -20.744 1.00 96.88 127 LEU A N 1
ATOM 1030 C CA . LEU A 1 127 ? 18.230 1.662 -21.857 1.00 96.88 127 LEU A CA 1
ATOM 1031 C C . LEU A 1 127 ? 18.626 2.342 -23.173 1.00 96.88 127 LEU A C 1
ATOM 1033 O O . LEU A 1 127 ? 19.447 1.788 -23.897 1.00 96.88 127 LEU A O 1
ATOM 1037 N N . GLY A 1 128 ? 18.139 3.556 -23.439 1.00 95.81 128 GLY A N 1
ATOM 1038 C CA . GLY A 1 128 ? 18.508 4.354 -24.611 1.00 95.81 128 GLY A CA 1
ATOM 1039 C C . GLY A 1 128 ? 20.012 4.631 -24.691 1.00 95.81 128 GLY A C 1
ATOM 1040 O O . GLY A 1 128 ? 20.626 4.398 -25.730 1.00 95.81 128 GLY A O 1
ATOM 1041 N N . VAL A 1 129 ? 20.647 5.011 -23.575 1.00 95.69 129 VAL A N 1
ATOM 1042 C CA . VAL A 1 129 ? 22.112 5.196 -23.505 1.00 95.69 129 VAL A CA 1
ATOM 1043 C C . VAL A 1 129 ? 22.852 3.897 -23.824 1.00 95.69 129 VAL A C 1
ATOM 1045 O O . VAL A 1 129 ? 23.840 3.904 -24.552 1.00 95.69 129 VAL A O 1
ATOM 1048 N N . ARG A 1 130 ? 22.388 2.758 -23.302 1.00 94.62 130 ARG A N 1
ATOM 1049 C CA . ARG A 1 130 ? 23.030 1.458 -23.553 1.00 94.62 130 ARG A CA 1
ATOM 1050 C C . ARG A 1 130 ? 22.845 0.976 -24.981 1.00 94.62 130 ARG A C 1
ATOM 1052 O O . ARG A 1 130 ? 23.798 0.446 -25.541 1.00 94.62 130 ARG A O 1
ATOM 1059 N N . ALA A 1 131 ? 21.666 1.191 -25.559 1.00 95.19 131 ALA A N 1
ATOM 1060 C CA . ALA A 1 131 ? 21.433 0.981 -26.980 1.00 95.19 131 ALA A CA 1
ATOM 1061 C C . ALA A 1 131 ? 22.380 1.858 -27.812 1.00 95.19 131 ALA A C 1
ATOM 1063 O O . ALA A 1 131 ? 22.953 1.372 -28.778 1.00 95.19 131 ALA A O 1
ATOM 1064 N N . GLY A 1 132 ? 22.625 3.105 -27.395 1.00 93.31 132 GLY A N 1
ATOM 1065 C CA . GLY A 1 132 ? 23.588 3.990 -28.051 1.00 93.31 132 GLY A CA 1
ATOM 1066 C C . GLY A 1 132 ? 25.028 3.508 -27.973 1.00 93.31 132 GLY A C 1
ATOM 1067 O O . GLY A 1 132 ? 25.709 3.462 -28.992 1.00 93.31 132 GLY A O 1
ATOM 1068 N N . LEU A 1 133 ? 25.484 3.065 -26.801 1.00 92.81 133 LEU A N 1
ATOM 1069 C CA . LEU A 1 133 ? 26.821 2.480 -26.654 1.00 92.81 133 LEU A CA 1
ATOM 1070 C C . LEU A 1 133 ? 26.979 1.211 -27.498 1.00 92.81 133 LEU A C 1
ATOM 1072 O O . LEU A 1 133 ? 27.985 1.049 -28.182 1.00 92.81 133 LEU A O 1
ATOM 1076 N N . LEU A 1 134 ? 25.971 0.337 -27.484 1.00 91.94 134 LEU A N 1
ATOM 1077 C CA . LEU A 1 134 ? 25.953 -0.879 -28.289 1.00 91.94 134 LEU A CA 1
ATOM 1078 C C . LEU A 1 134 ? 26.003 -0.557 -29.789 1.00 91.94 134 LEU A C 1
ATOM 1080 O O . LEU A 1 134 ? 26.833 -1.116 -30.501 1.00 91.94 134 LEU A O 1
ATOM 1084 N N . PHE A 1 135 ? 25.176 0.389 -30.240 1.00 91.69 135 PHE A N 1
ATOM 1085 C CA . PHE A 1 135 ? 25.149 0.854 -31.622 1.00 91.69 135 PHE A CA 1
ATOM 1086 C C . PHE A 1 135 ? 26.504 1.426 -32.040 1.00 91.69 135 PHE A C 1
ATOM 1088 O O . PHE A 1 135 ? 27.097 0.935 -32.992 1.00 91.69 135 PHE A O 1
ATOM 1095 N N . VAL A 1 136 ? 27.063 2.380 -31.293 1.00 88.38 136 VAL A N 1
ATOM 1096 C CA . VAL A 1 136 ? 28.373 2.966 -31.615 1.00 88.38 136 VAL A CA 1
ATOM 1097 C C . VAL A 1 136 ? 29.457 1.886 -31.668 1.00 88.38 136 VAL A C 1
ATOM 1099 O O . VAL A 1 136 ? 30.187 1.813 -32.650 1.00 88.38 136 VAL A O 1
ATOM 1102 N N . CYS A 1 137 ? 29.532 0.984 -30.684 1.00 86.81 137 CYS A N 1
ATOM 1103 C CA . CYS A 1 137 ? 30.512 -0.109 -30.695 1.00 86.81 137 CYS A CA 1
ATOM 1104 C C . CYS A 1 137 ? 30.320 -1.103 -31.850 1.00 86.81 137 CYS A C 1
ATOM 1106 O O . CYS A 1 137 ? 31.282 -1.772 -32.243 1.00 86.81 137 CYS A O 1
ATOM 1108 N N . SER A 1 138 ? 29.102 -1.218 -32.381 1.00 83.12 138 SER A N 1
ATOM 1109 C CA . SER A 1 138 ? 28.824 -2.019 -33.570 1.00 83.12 138 SER A CA 1
ATOM 1110 C C . SER A 1 138 ? 29.284 -1.352 -34.868 1.00 83.12 138 SER A C 1
ATOM 1112 O O . SER A 1 138 ? 29.702 -2.056 -35.779 1.00 83.12 138 SER A O 1
ATOM 1114 N N . GLN A 1 139 ? 29.316 -0.015 -34.902 1.00 78.81 139 GLN A N 1
ATOM 1115 C CA . GLN A 1 139 ? 29.661 0.789 -36.078 1.00 78.81 139 GLN A CA 1
ATOM 1116 C C . GLN A 1 139 ? 31.145 1.215 -36.143 1.00 78.81 139 GLN A C 1
ATOM 1118 O O . GLN A 1 139 ? 31.555 1.871 -37.097 1.00 78.81 139 GLN A O 1
ATOM 1123 N N . ILE A 1 140 ? 31.985 0.863 -35.158 1.00 61.72 140 ILE A N 1
ATOM 1124 C CA . ILE A 1 140 ? 33.428 1.175 -35.197 1.00 61.72 140 ILE A CA 1
ATOM 1125 C C . ILE A 1 140 ? 34.149 0.305 -36.253 1.00 61.72 140 ILE A C 1
ATOM 1127 O O . ILE A 1 140 ? 33.894 -0.889 -36.405 1.00 61.72 140 ILE A O 1
ATOM 1131 N N . VAL A 1 141 ? 35.085 0.939 -36.964 1.00 50.09 141 VAL A N 1
ATOM 1132 C CA . VAL A 1 141 ? 35.544 0.651 -38.335 1.00 50.09 141 VAL A CA 1
ATOM 1133 C C . VAL A 1 141 ? 36.199 -0.709 -38.666 1.00 50.09 141 VAL A C 1
ATOM 1135 O O . VAL A 1 141 ? 36.143 -1.043 -39.846 1.00 50.09 141 VAL A O 1
ATOM 1138 N N . PRO A 1 142 ? 36.720 -1.601 -37.790 1.00 48.66 142 PRO A N 1
ATOM 1139 C CA . PRO A 1 142 ? 37.124 -2.916 -38.302 1.00 48.66 142 PRO A CA 1
ATOM 1140 C C . PRO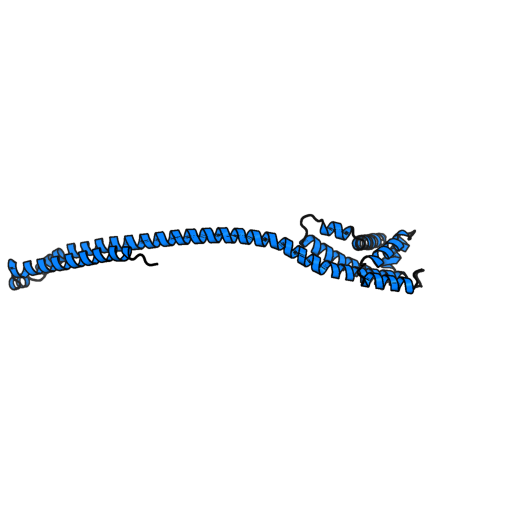 A 1 142 ? 35.926 -3.823 -38.658 1.00 48.66 142 PRO A C 1
ATOM 1142 O O . PRO A 1 142 ? 36.147 -4.940 -39.110 1.00 48.66 142 PRO A O 1
ATOM 1145 N N . ALA A 1 143 ? 34.678 -3.366 -38.458 1.00 47.66 143 ALA A N 1
ATOM 1146 C CA . ALA A 1 143 ? 33.440 -4.118 -38.688 1.00 47.66 143 ALA A CA 1
ATOM 1147 C C . ALA A 1 143 ? 32.511 -3.525 -39.778 1.00 47.66 143 ALA A C 1
ATOM 1149 O O . ALA A 1 143 ? 31.331 -3.854 -39.800 1.00 47.66 143 ALA A O 1
ATOM 1150 N N . GLY A 1 144 ? 33.005 -2.644 -40.661 1.00 52.47 144 GLY A N 1
ATOM 1151 C CA . GLY A 1 144 ? 32.217 -2.156 -41.810 1.00 52.47 144 GLY A CA 1
ATOM 1152 C C . GLY A 1 144 ? 31.114 -1.137 -41.486 1.00 52.47 144 GLY A C 1
ATOM 1153 O O . GLY A 1 144 ? 30.160 -1.011 -42.248 1.00 52.47 144 GLY A O 1
ATOM 1154 N N . GLY A 1 145 ? 31.220 -0.409 -40.370 1.00 59.28 145 GLY A N 1
ATOM 1155 C CA . GLY A 1 145 ? 30.226 0.601 -40.004 1.00 59.28 145 GLY A CA 1
ATOM 1156 C C . GLY A 1 145 ? 30.227 1.818 -40.932 1.00 59.28 145 GLY A C 1
ATOM 1157 O O . GLY A 1 145 ? 31.281 2.334 -41.299 1.00 59.28 145 GLY A O 1
ATOM 1158 N N . THR A 1 146 ? 29.029 2.278 -41.298 1.00 63.97 146 THR A N 1
ATOM 1159 C CA . THR A 1 146 ? 28.795 3.350 -42.287 1.00 63.97 146 THR A CA 1
ATOM 1160 C C . THR A 1 146 ? 28.317 4.665 -41.664 1.00 63.97 146 THR A C 1
ATOM 1162 O O . THR A 1 146 ? 27.896 5.560 -42.389 1.00 63.97 146 THR A O 1
ATOM 1165 N N . VAL A 1 147 ? 28.275 4.755 -40.331 1.00 74.00 147 VAL A N 1
ATOM 1166 C CA . VAL A 1 147 ? 27.685 5.899 -39.620 1.00 74.00 147 VAL A CA 1
ATOM 1167 C C . VAL A 1 147 ? 28.746 6.964 -39.394 1.00 74.00 147 VAL A C 1
ATOM 1169 O O . VAL A 1 147 ? 29.731 6.732 -38.689 1.00 74.00 147 VAL A O 1
ATOM 1172 N N . GLU A 1 148 ? 28.517 8.144 -39.961 1.00 80.06 148 GLU A N 1
ATOM 1173 C CA . GLU A 1 148 ? 29.404 9.289 -39.785 1.00 80.06 148 GLU A CA 1
ATOM 1174 C C . GLU A 1 148 ? 29.366 9.805 -38.332 1.00 80.06 148 GLU A C 1
ATOM 1176 O O . GLU A 1 148 ? 28.312 9.779 -37.684 1.00 80.06 148 GLU A O 1
ATOM 1181 N N . PRO A 1 149 ? 30.482 10.333 -37.792 1.00 80.38 149 PRO A N 1
ATOM 1182 C CA . PRO A 1 149 ? 30.525 10.863 -36.427 1.00 80.38 149 PRO A CA 1
ATOM 1183 C C . PRO A 1 149 ? 29.468 11.942 -36.144 1.00 80.38 149 PRO A C 1
ATOM 1185 O O . PRO A 1 149 ? 28.949 12.021 -35.029 1.00 80.38 149 PRO A O 1
ATOM 1188 N N . GLU A 1 150 ? 29.119 12.752 -37.149 1.00 84.12 150 GLU A N 1
ATOM 1189 C CA . GLU A 1 150 ? 28.071 13.774 -37.048 1.00 84.12 150 GLU A CA 1
ATOM 1190 C C . GLU A 1 150 ? 26.673 13.163 -36.864 1.00 84.12 150 GLU A C 1
ATOM 1192 O O . GLU A 1 150 ? 25.886 13.652 -36.051 1.00 84.12 150 GLU A O 1
ATOM 1197 N N . GLU A 1 151 ? 26.379 12.058 -37.555 1.00 87.25 151 GLU A N 1
ATOM 1198 C CA . GLU A 1 151 ? 25.110 11.335 -37.432 1.00 87.25 151 GLU A CA 1
ATOM 1199 C C . GLU A 1 151 ? 24.983 10.700 -36.042 1.00 87.25 151 GLU A C 1
ATOM 1201 O O . GLU A 1 151 ? 23.962 10.859 -35.368 1.00 87.25 151 GLU A O 1
ATOM 1206 N N . ALA A 1 152 ? 26.057 10.075 -35.548 1.00 87.00 152 ALA A N 1
ATOM 1207 C CA . ALA A 1 152 ? 26.098 9.541 -34.189 1.00 87.00 152 ALA A CA 1
ATOM 1208 C C . ALA A 1 152 ? 25.881 10.644 -33.136 1.00 87.00 152 ALA A C 1
ATOM 1210 O O . ALA A 1 152 ? 25.125 10.450 -32.179 1.00 87.00 152 ALA A O 1
ATOM 1211 N N . GLN A 1 153 ? 26.496 11.817 -33.316 1.00 89.88 153 GLN A N 1
ATOM 1212 C CA . GLN A 1 153 ? 26.311 12.960 -32.421 1.00 89.88 153 GLN A CA 1
ATOM 1213 C C . GLN A 1 153 ? 24.864 13.478 -32.440 1.00 89.88 153 GLN A C 1
ATOM 1215 O O . GLN A 1 153 ? 24.304 13.750 -31.376 1.00 89.88 153 GLN A O 1
ATOM 1220 N N . ALA A 1 154 ? 24.232 13.563 -33.615 1.00 93.69 154 ALA A N 1
ATOM 1221 C CA . ALA A 1 154 ? 22.830 13.960 -33.741 1.00 93.69 154 ALA A CA 1
ATOM 1222 C C . ALA A 1 154 ? 21.888 12.997 -32.998 1.00 93.69 154 ALA A C 1
ATOM 1224 O O . ALA A 1 154 ? 20.961 13.435 -32.313 1.00 93.69 154 ALA A O 1
ATOM 1225 N N . MET A 1 155 ? 22.159 11.690 -33.053 1.00 94.31 155 MET A N 1
ATOM 1226 C CA . MET A 1 155 ? 21.404 10.690 -32.291 1.00 94.31 155 MET A CA 1
ATOM 1227 C C . MET A 1 155 ? 21.580 10.853 -30.774 1.00 94.31 155 MET A C 1
ATOM 1229 O O . MET A 1 155 ? 20.605 10.746 -30.030 1.00 94.31 155 MET A O 1
ATOM 1233 N N . TRP A 1 156 ? 22.789 11.166 -30.293 1.00 95.00 156 TRP A N 1
ATOM 1234 C CA . TRP A 1 156 ? 23.013 11.483 -28.875 1.00 95.00 156 TRP A CA 1
ATOM 1235 C C . TRP A 1 156 ? 22.259 12.742 -28.435 1.00 95.00 156 TRP A C 1
ATOM 1237 O O . TRP A 1 156 ? 21.691 12.763 -27.341 1.00 95.00 156 TRP A O 1
ATOM 1247 N N . THR A 1 157 ? 22.191 13.766 -29.288 1.00 96.44 157 THR A N 1
ATOM 1248 C CA . THR A 1 157 ? 21.371 14.959 -29.043 1.00 96.44 157 THR A CA 1
ATOM 1249 C C . THR A 1 157 ? 19.881 14.616 -28.978 1.00 96.44 157 THR A C 1
ATOM 1251 O O . THR A 1 157 ? 19.203 15.070 -28.057 1.00 96.44 157 THR A O 1
ATOM 1254 N N . ALA A 1 158 ? 19.373 13.778 -29.888 1.00 95.94 158 ALA A N 1
ATOM 1255 C CA . ALA A 1 158 ? 17.979 13.326 -29.873 1.00 95.94 158 ALA A CA 1
ATOM 1256 C C . ALA A 1 158 ? 17.640 12.534 -28.596 1.00 95.94 158 ALA A C 1
ATOM 1258 O O . ALA A 1 158 ? 16.615 12.789 -27.963 1.00 95.94 158 ALA A O 1
ATOM 1259 N N . LEU A 1 159 ? 18.538 11.648 -28.152 1.00 95.69 159 LEU A N 1
ATOM 1260 C CA . LEU A 1 159 ? 18.393 10.940 -26.879 1.00 95.69 159 LEU A CA 1
ATOM 1261 C C . LEU A 1 159 ? 18.350 11.915 -25.690 1.00 95.69 159 LEU A C 1
ATOM 1263 O O . LEU A 1 159 ? 17.518 11.768 -24.797 1.00 95.69 159 LEU A O 1
ATOM 1267 N N . GLY A 1 160 ? 19.218 12.932 -25.686 1.00 94.38 160 GLY A N 1
ATOM 1268 C CA . GLY A 1 160 ? 19.217 13.990 -24.671 1.00 94.38 160 GLY A CA 1
ATOM 1269 C C . GLY A 1 160 ? 17.941 14.840 -24.665 1.00 94.38 160 GLY A C 1
ATOM 1270 O O . GLY A 1 160 ? 17.555 15.349 -23.615 1.00 94.38 160 GLY A O 1
ATOM 1271 N N . ALA A 1 161 ? 17.264 14.953 -25.811 1.00 95.69 161 ALA A N 1
ATOM 1272 C CA . ALA A 1 161 ? 15.980 15.635 -25.962 1.00 95.69 161 ALA A CA 1
ATOM 1273 C C . ALA A 1 161 ? 14.762 14.775 -25.559 1.00 95.69 161 ALA A C 1
ATOM 1275 O O . ALA A 1 161 ? 13.639 15.279 -25.581 1.00 95.69 161 ALA A O 1
ATOM 1276 N N . GLY A 1 162 ? 14.969 13.510 -25.167 1.00 94.00 162 GLY A N 1
ATOM 1277 C CA . GLY A 1 162 ? 13.912 12.604 -24.703 1.00 94.00 162 GLY A CA 1
ATOM 1278 C C . GLY A 1 162 ? 13.453 11.562 -25.725 1.00 94.00 162 GLY A C 1
ATOM 1279 O O . GLY A 1 162 ? 12.410 10.955 -25.529 1.00 94.00 162 GLY A O 1
ATOM 1280 N N . ASP A 1 163 ? 14.191 11.336 -26.814 1.00 96.31 163 ASP A N 1
ATOM 1281 C CA . ASP A 1 163 ? 13.931 10.210 -27.720 1.00 96.31 163 ASP A CA 1
ATOM 1282 C C . ASP A 1 163 ? 14.724 8.975 -27.271 1.00 96.31 163 ASP A C 1
ATOM 1284 O O . ASP A 1 163 ? 15.786 8.657 -27.815 1.00 96.31 163 ASP A O 1
ATOM 1288 N N . GLU A 1 164 ? 14.222 8.253 -26.263 1.00 95.19 164 GLU A N 1
ATOM 1289 C CA . GLU A 1 164 ? 14.923 7.074 -25.730 1.00 95.19 164 GLU A CA 1
ATOM 1290 C C . GLU A 1 164 ? 15.061 5.943 -26.761 1.00 95.19 164 GLU A C 1
ATOM 1292 O O . GLU A 1 164 ? 15.914 5.064 -26.625 1.00 95.19 164 GLU A O 1
ATOM 1297 N N . GLY A 1 165 ? 14.237 5.969 -27.812 1.00 95.88 165 GLY A N 1
ATOM 1298 C CA . GLY A 1 165 ? 14.193 4.957 -28.857 1.00 95.88 165 GLY A CA 1
ATOM 1299 C C . GLY A 1 165 ? 15.143 5.191 -30.031 1.00 95.88 165 GLY A C 1
ATOM 1300 O O . GLY A 1 165 ? 15.239 4.298 -30.871 1.00 95.88 165 GLY A O 1
ATOM 1301 N N . VAL A 1 166 ? 15.838 6.332 -30.126 1.00 96.56 166 VAL A N 1
ATOM 1302 C CA . VAL A 1 166 ? 16.629 6.697 -31.321 1.00 96.56 166 VAL A CA 1
ATOM 1303 C C . VAL A 1 166 ? 17.654 5.630 -31.712 1.00 96.56 166 VAL A C 1
ATOM 1305 O O . VAL A 1 166 ? 17.650 5.137 -32.840 1.00 96.56 166 VAL A O 1
ATOM 1308 N N . PHE A 1 167 ? 18.470 5.182 -30.758 1.00 95.75 167 PHE A N 1
ATOM 1309 C CA . PHE A 1 167 ? 19.470 4.142 -30.997 1.00 95.7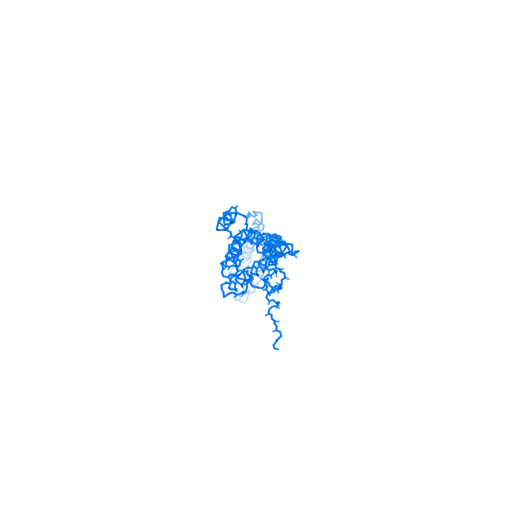5 167 PHE A CA 1
ATOM 1310 C C . PHE A 1 167 ? 18.861 2.749 -31.121 1.00 95.75 167 PHE A C 1
ATOM 1312 O O . PHE A 1 167 ? 19.385 1.912 -31.850 1.00 95.75 167 PHE A O 1
ATOM 1319 N N . ALA A 1 168 ? 17.733 2.501 -30.457 1.00 95.75 168 ALA A N 1
ATOM 1320 C CA . ALA A 1 168 ? 17.028 1.237 -30.596 1.00 95.75 168 ALA A CA 1
ATOM 1321 C C . ALA A 1 168 ? 16.467 1.065 -32.019 1.00 95.75 168 ALA A C 1
ATOM 1323 O O . ALA A 1 168 ? 16.631 0.004 -32.614 1.00 95.75 168 ALA A O 1
ATOM 1324 N N . ARG A 1 169 ? 15.905 2.125 -32.619 1.00 95.31 169 ARG A N 1
ATOM 1325 C CA . ARG A 1 169 ? 15.487 2.117 -34.032 1.00 95.31 169 ARG A CA 1
ATOM 1326 C C . ARG A 1 169 ? 16.659 1.886 -34.977 1.00 95.31 169 ARG A C 1
ATOM 1328 O O . ARG A 1 169 ? 16.511 1.128 -35.928 1.00 95.31 169 ARG A O 1
ATOM 1335 N N . ALA A 1 170 ? 17.816 2.481 -34.702 1.00 92.94 170 ALA A N 1
ATOM 1336 C CA . ALA A 1 170 ? 19.002 2.284 -35.528 1.00 92.94 170 ALA A CA 1
ATOM 1337 C C . ALA A 1 170 ? 19.570 0.857 -35.428 1.00 92.94 170 ALA A C 1
ATOM 1339 O O . ALA A 1 170 ? 19.939 0.281 -36.448 1.00 92.94 170 ALA A O 1
ATOM 1340 N N . LEU A 1 171 ? 19.572 0.252 -34.233 1.00 92.56 171 LEU A N 1
ATOM 1341 C CA . LEU A 1 171 ? 19.922 -1.162 -34.051 1.00 92.56 171 LEU A CA 1
ATOM 1342 C C . LEU A 1 171 ? 18.952 -2.089 -34.787 1.00 92.56 171 LEU A C 1
ATOM 1344 O O . LEU A 1 171 ? 19.398 -3.008 -35.463 1.00 92.56 171 LEU A O 1
ATOM 1348 N N . MET A 1 172 ? 17.642 -1.833 -34.708 1.00 92.62 172 MET A N 1
ATOM 1349 C CA . MET A 1 172 ? 16.653 -2.601 -35.475 1.00 92.62 172 MET A CA 1
ATOM 1350 C C . MET A 1 172 ? 16.864 -2.446 -36.981 1.00 92.62 172 MET A C 1
ATOM 1352 O O . MET A 1 172 ? 16.832 -3.430 -37.705 1.00 92.62 172 MET A O 1
ATOM 1356 N N . ALA A 1 173 ? 17.117 -1.226 -37.462 1.00 91.06 173 ALA A N 1
ATOM 1357 C CA . ALA A 1 173 ? 17.390 -0.987 -38.874 1.00 91.06 173 ALA A CA 1
ATOM 1358 C C . ALA A 1 173 ? 18.661 -1.711 -39.345 1.00 91.06 173 ALA A C 1
ATOM 1360 O O . ALA A 1 173 ? 18.672 -2.244 -40.449 1.00 91.06 173 ALA A O 1
ATOM 1361 N N . ALA A 1 174 ? 19.709 -1.756 -38.516 1.00 88.69 174 ALA A N 1
ATOM 1362 C CA . ALA A 1 174 ? 20.919 -2.523 -38.804 1.00 88.69 174 ALA A CA 1
ATOM 1363 C C . ALA A 1 174 ? 20.639 -4.034 -38.827 1.00 88.69 174 ALA A C 1
ATOM 1365 O O . ALA A 1 174 ? 21.055 -4.708 -39.761 1.00 88.69 174 ALA A O 1
ATOM 1366 N N . HIS A 1 175 ? 19.873 -4.547 -37.859 1.00 88.44 175 HIS A N 1
ATOM 1367 C CA . HIS A 1 175 ? 19.437 -5.943 -37.827 1.00 88.44 175 HIS A CA 1
ATOM 1368 C C . HIS A 1 175 ? 18.622 -6.327 -39.073 1.00 88.44 175 HIS A C 1
ATOM 1370 O O . HIS A 1 175 ? 18.918 -7.331 -39.699 1.00 88.44 175 HIS A O 1
ATOM 1376 N N . PHE A 1 176 ? 17.647 -5.514 -39.491 1.00 87.88 176 PHE A N 1
ATOM 1377 C CA . PHE A 1 176 ? 16.833 -5.804 -40.681 1.00 87.88 176 PHE A CA 1
ATOM 1378 C C . PHE A 1 176 ? 17.583 -5.656 -42.010 1.00 87.88 176 PHE A C 1
ATOM 1380 O O . PHE A 1 176 ? 17.082 -6.106 -43.037 1.00 87.88 176 PHE A O 1
ATOM 1387 N N . ARG A 1 177 ? 18.746 -4.994 -42.013 1.00 86.62 177 ARG A N 1
ATOM 1388 C CA . ARG A 1 177 ? 19.643 -4.944 -43.175 1.00 86.62 177 ARG A CA 1
ATOM 1389 C C . ARG A 1 177 ? 20.585 -6.143 -43.247 1.00 86.62 177 ARG A C 1
ATOM 1391 O O . ARG A 1 177 ? 21.179 -6.328 -44.300 1.00 86.62 177 ARG A O 1
ATOM 1398 N N . ALA A 1 178 ? 20.743 -6.897 -42.159 1.00 84.25 178 ALA A N 1
ATOM 1399 C CA . ALA A 1 178 ? 21.565 -8.097 -42.151 1.00 84.25 178 ALA A CA 1
ATOM 1400 C C . ALA A 1 178 ? 20.942 -9.149 -43.076 1.00 84.25 178 ALA A C 1
ATOM 1402 O O . ALA A 1 178 ? 19.750 -9.442 -42.970 1.00 84.25 178 ALA A O 1
ATOM 1403 N N . GLU A 1 179 ? 21.746 -9.706 -43.977 1.00 81.19 179 GLU A N 1
ATOM 1404 C CA . GLU A 1 179 ? 21.297 -10.758 -44.896 1.00 81.19 179 GLU A CA 1
ATOM 1405 C C . GLU A 1 179 ? 21.452 -12.148 -44.264 1.00 81.19 179 GLU A C 1
ATOM 1407 O O . GLU A 1 179 ? 20.700 -13.071 -44.584 1.00 81.19 179 GLU A O 1
ATOM 1412 N N . GLU A 1 180 ? 22.387 -12.283 -43.319 1.00 82.50 180 GLU A N 1
ATOM 1413 C CA . GLU A 1 180 ? 22.673 -13.522 -42.602 1.00 82.50 180 GLU A CA 1
ATOM 1414 C C . GLU A 1 180 ? 22.468 -13.381 -41.086 1.00 82.50 180 GLU A C 1
ATOM 1416 O O . GLU A 1 180 ? 22.799 -12.361 -40.470 1.00 82.50 180 GLU A O 1
ATOM 1421 N N . ASP A 1 181 ? 22.037 -14.470 -40.437 1.00 83.56 181 ASP A N 1
ATOM 1422 C CA . ASP A 1 181 ? 21.910 -14.545 -38.972 1.00 83.56 181 ASP A CA 1
ATOM 1423 C C . ASP A 1 181 ? 23.226 -14.195 -38.257 1.00 83.56 181 ASP A C 1
ATOM 1425 O O . ASP A 1 181 ? 23.222 -13.653 -37.148 1.00 83.56 181 ASP A O 1
ATOM 1429 N N . ARG A 1 182 ? 24.367 -14.475 -38.903 1.00 83.31 182 ARG A N 1
ATOM 1430 C CA . ARG A 1 182 ? 25.697 -14.178 -38.372 1.00 83.31 182 ARG A CA 1
ATOM 1431 C C . ARG A 1 182 ? 25.972 -12.679 -38.278 1.00 83.31 182 ARG A C 1
ATOM 1433 O O . ARG A 1 182 ? 26.501 -12.241 -37.260 1.00 83.31 182 ARG A O 1
ATOM 1440 N N . GLU A 1 183 ? 25.587 -11.899 -39.282 1.00 82.75 183 GLU A N 1
ATOM 1441 C CA . GLU A 1 183 ? 25.758 -10.441 -39.286 1.00 82.75 183 GLU A CA 1
ATOM 1442 C C . GLU A 1 183 ? 24.904 -9.790 -38.192 1.00 82.75 183 GLU A C 1
ATOM 1444 O O . GLU A 1 183 ? 25.371 -8.942 -37.425 1.00 82.75 183 GLU A O 1
ATOM 1449 N N . SER A 1 184 ? 23.666 -10.268 -38.055 1.00 85.44 184 SER A N 1
ATOM 1450 C CA . SER A 1 184 ? 22.772 -9.890 -36.962 1.00 85.44 184 SER A CA 1
ATOM 1451 C C . SER A 1 184 ? 23.359 -10.260 -35.592 1.00 85.44 184 SER A C 1
ATOM 1453 O O . SER A 1 184 ? 23.299 -9.470 -34.647 1.00 85.44 184 SER A O 1
ATOM 1455 N N . TRP A 1 185 ? 23.979 -11.435 -35.463 1.00 89.81 185 TRP A N 1
ATOM 1456 C CA . TRP A 1 185 ? 24.661 -11.830 -34.233 1.00 89.81 185 TRP A CA 1
ATOM 1457 C C . TRP A 1 185 ? 25.867 -10.935 -33.925 1.00 89.81 185 TRP A C 1
ATOM 1459 O O . TRP A 1 185 ? 26.053 -10.494 -32.784 1.00 89.81 185 TRP A O 1
ATOM 1469 N N . ASP A 1 186 ? 26.672 -10.619 -34.938 1.00 87.69 186 ASP A N 1
ATOM 1470 C CA . ASP A 1 186 ? 27.874 -9.810 -34.783 1.00 87.69 186 ASP A CA 1
ATOM 1471 C C . ASP A 1 186 ? 27.540 -8.381 -34.309 1.00 87.69 186 ASP A C 1
ATOM 1473 O O . ASP A 1 186 ? 28.330 -7.789 -33.559 1.00 87.69 186 ASP A O 1
ATOM 1477 N N . LEU A 1 187 ? 26.352 -7.851 -34.629 1.00 87.50 187 LEU A N 1
ATOM 1478 C CA . LEU A 1 187 ? 25.840 -6.574 -34.108 1.00 87.50 187 LEU A CA 1
ATOM 1479 C C . LEU A 1 187 ? 25.843 -6.528 -32.569 1.00 87.50 187 LEU A C 1
ATOM 1481 O O . LEU A 1 187 ? 26.205 -5.510 -31.975 1.00 87.50 187 LEU A O 1
ATOM 1485 N N . PHE A 1 188 ? 25.502 -7.642 -31.919 1.00 91.31 188 PHE A N 1
ATOM 1486 C CA . PHE A 1 188 ? 25.261 -7.703 -30.475 1.00 91.31 188 PHE A CA 1
ATOM 1487 C C . PHE A 1 188 ? 26.349 -8.429 -29.677 1.00 91.31 188 PHE A C 1
ATOM 1489 O O . PHE A 1 188 ? 26.491 -8.164 -28.479 1.00 91.31 188 PHE A O 1
ATOM 1496 N N . TRP A 1 189 ? 27.116 -9.323 -30.307 1.00 91.12 189 TRP A N 1
ATOM 1497 C CA . TRP A 1 189 ? 27.888 -10.340 -29.576 1.00 91.12 189 TRP A CA 1
ATOM 1498 C C . TRP A 1 189 ? 29.325 -10.566 -30.072 1.00 91.12 189 TRP A C 1
ATOM 1500 O O . TRP A 1 189 ? 30.112 -11.220 -29.388 1.00 91.12 189 TRP A O 1
ATOM 1510 N N . SER A 1 190 ? 29.715 -9.998 -31.217 1.00 87.81 190 SER A N 1
ATOM 1511 C CA . SER A 1 190 ? 31.044 -10.228 -31.830 1.00 87.81 190 SER A CA 1
ATOM 1512 C C . SER A 1 190 ? 32.242 -9.804 -30.982 1.00 87.81 190 SER A C 1
ATOM 1514 O O . SER A 1 190 ? 33.359 -10.263 -31.213 1.00 87.81 190 SER A O 1
ATOM 1516 N N . THR A 1 191 ? 32.046 -8.915 -30.007 1.00 89.94 191 THR A N 1
ATOM 1517 C CA . THR A 1 191 ? 33.122 -8.419 -29.143 1.00 89.94 191 THR A CA 1
ATOM 1518 C C . THR A 1 191 ? 32.717 -8.495 -27.673 1.00 89.94 191 THR A C 1
ATOM 1520 O O . THR A 1 191 ? 31.535 -8.332 -27.361 1.00 89.94 191 THR A O 1
ATOM 1523 N N . PRO A 1 192 ? 33.679 -8.627 -26.736 1.00 89.62 192 PRO A N 1
ATOM 1524 C CA . PRO A 1 192 ? 33.380 -8.618 -25.302 1.00 89.62 192 PRO A CA 1
ATOM 1525 C C . PRO A 1 192 ? 32.617 -7.367 -24.843 1.00 89.62 192 PRO A C 1
ATOM 1527 O O . PRO A 1 192 ? 31.797 -7.433 -23.929 1.00 89.62 192 PRO A O 1
ATOM 1530 N N . ILE A 1 193 ? 32.868 -6.223 -25.489 1.00 89.31 193 ILE A N 1
ATOM 1531 C CA . ILE A 1 193 ? 32.199 -4.952 -25.192 1.00 89.31 193 ILE A CA 1
ATOM 1532 C C . ILE A 1 193 ? 30.724 -5.012 -25.611 1.00 89.31 193 ILE A C 1
ATOM 1534 O O . ILE A 1 193 ? 29.855 -4.697 -24.796 1.00 89.31 193 ILE A O 1
ATOM 1538 N N . ARG A 1 194 ? 30.432 -5.464 -26.841 1.00 90.81 194 ARG A N 1
ATOM 1539 C CA . ARG A 1 194 ? 29.051 -5.631 -27.330 1.00 90.81 194 ARG A CA 1
ATOM 1540 C C . ARG A 1 194 ? 28.291 -6.642 -26.475 1.00 90.81 194 ARG A C 1
ATOM 1542 O O . ARG A 1 194 ? 27.242 -6.292 -25.947 1.00 90.81 194 ARG A O 1
ATOM 1549 N N . THR A 1 195 ? 28.885 -7.807 -26.201 1.00 92.25 195 THR A N 1
ATOM 1550 C CA . THR A 1 195 ? 28.318 -8.826 -25.303 1.00 92.25 195 THR A CA 1
ATOM 1551 C C . THR A 1 195 ? 27.954 -8.233 -23.947 1.00 92.25 195 THR A C 1
ATOM 1553 O O . THR A 1 195 ? 26.818 -8.367 -23.497 1.00 92.25 195 THR A O 1
ATOM 1556 N N . ARG A 1 196 ? 28.873 -7.492 -23.313 1.00 92.94 196 ARG A N 1
ATOM 1557 C CA . ARG A 1 196 ? 28.600 -6.838 -22.029 1.00 92.94 196 ARG A CA 1
ATOM 1558 C C . ARG A 1 196 ? 27.430 -5.863 -22.132 1.00 92.94 196 ARG A C 1
ATOM 1560 O O . ARG A 1 196 ? 26.561 -5.879 -21.262 1.00 92.94 196 ARG A O 1
ATOM 1567 N N . HIS A 1 197 ? 27.387 -5.001 -23.146 1.00 93.69 197 HIS A N 1
ATOM 1568 C CA . HIS A 1 197 ? 26.285 -4.050 -23.312 1.00 93.69 197 HIS A CA 1
ATOM 1569 C C . HIS A 1 197 ? 24.944 -4.751 -23.553 1.00 93.69 197 HIS A C 1
ATOM 1571 O O . HIS A 1 197 ? 23.971 -4.386 -22.891 1.00 93.69 197 HIS A O 1
ATOM 1577 N N . SER A 1 198 ? 24.915 -5.789 -24.390 1.00 95.12 198 SER A N 1
ATOM 1578 C CA . SER A 1 198 ? 23.748 -6.630 -24.675 1.00 95.12 198 SER A CA 1
ATOM 1579 C C . SER A 1 198 ? 23.216 -7.320 -23.415 1.00 95.12 198 SER A C 1
ATOM 1581 O O . SER A 1 198 ? 22.046 -7.163 -23.065 1.00 95.12 198 SER A O 1
ATOM 1583 N N . GLU A 1 199 ? 24.076 -7.996 -22.647 1.00 95.44 199 GLU A N 1
ATOM 1584 C CA . GLU A 1 199 ? 23.672 -8.643 -21.390 1.00 95.44 199 GLU A CA 1
ATOM 1585 C C . GLU A 1 199 ? 23.168 -7.636 -20.362 1.00 95.44 199 GLU A C 1
ATOM 1587 O O . GLU A 1 199 ? 22.156 -7.853 -19.693 1.00 95.44 199 GLU A O 1
ATOM 1592 N N . THR A 1 200 ? 23.857 -6.501 -20.246 1.00 95.62 200 THR A N 1
ATOM 1593 C CA . THR A 1 200 ? 23.481 -5.472 -19.280 1.00 95.62 200 THR A CA 1
ATOM 1594 C C . THR A 1 200 ? 22.140 -4.841 -19.684 1.00 95.62 200 THR A C 1
ATOM 1596 O O . THR A 1 200 ? 21.312 -4.572 -18.810 1.00 95.62 200 THR A O 1
ATOM 1599 N N . TYR A 1 201 ? 21.892 -4.629 -20.983 1.00 96.94 201 TYR A N 1
ATOM 1600 C CA . TYR A 1 201 ? 20.606 -4.176 -21.526 1.00 96.94 201 TYR A CA 1
ATOM 1601 C C . TYR A 1 201 ? 19.477 -5.141 -21.152 1.00 96.94 201 TYR A C 1
ATOM 1603 O O . TYR A 1 201 ? 18.526 -4.715 -20.494 1.00 96.94 201 TYR A O 1
ATOM 1611 N N . CYS A 1 202 ? 19.628 -6.437 -21.456 1.00 97.12 202 CYS A N 1
ATOM 1612 C CA . CYS A 1 202 ? 18.656 -7.465 -21.078 1.00 97.12 202 CYS A CA 1
ATOM 1613 C C . CYS A 1 202 ? 18.402 -7.482 -19.571 1.00 97.12 202 CYS A C 1
ATOM 1615 O O . CYS A 1 202 ? 17.254 -7.404 -19.153 1.00 97.12 202 CYS A O 1
ATOM 1617 N N . ALA A 1 203 ? 19.453 -7.458 -18.747 1.00 96.62 203 ALA A N 1
ATOM 1618 C CA . ALA A 1 203 ? 19.310 -7.484 -17.295 1.00 96.62 203 ALA A CA 1
ATOM 1619 C C . ALA A 1 203 ? 18.548 -6.268 -16.734 1.00 96.62 203 ALA A C 1
ATOM 1621 O O . ALA A 1 203 ? 17.825 -6.390 -15.743 1.00 96.62 203 ALA A O 1
ATOM 1622 N N . VAL A 1 204 ? 18.703 -5.078 -17.325 1.00 96.50 204 VAL A N 1
ATOM 1623 C CA . VAL A 1 204 ? 17.928 -3.894 -16.911 1.00 96.50 204 VAL A CA 1
ATOM 1624 C C . VAL A 1 204 ? 16.491 -3.968 -17.407 1.00 96.50 204 VAL A C 1
ATOM 1626 O O . VAL A 1 204 ? 15.582 -3.651 -16.638 1.00 96.50 204 VAL A O 1
ATOM 1629 N N . PHE A 1 205 ? 16.275 -4.437 -18.633 1.00 97.50 205 PHE A N 1
ATOM 1630 C CA . PHE A 1 205 ? 14.935 -4.629 -19.174 1.00 97.50 205 PHE A CA 1
ATOM 1631 C C . PHE A 1 205 ? 14.154 -5.693 -18.383 1.00 97.50 205 PHE A C 1
ATOM 1633 O O . PHE A 1 205 ? 13.014 -5.455 -17.997 1.00 97.50 205 PHE A O 1
ATOM 1640 N N . ASP A 1 206 ? 14.788 -6.807 -18.011 1.00 96.62 206 ASP A N 1
ATOM 1641 C CA . ASP A 1 206 ? 14.198 -7.854 -17.169 1.00 96.62 206 ASP A CA 1
ATOM 1642 C C . ASP A 1 206 ? 13.764 -7.310 -15.804 1.00 96.62 206 ASP A C 1
ATOM 1644 O O . ASP A 1 206 ? 12.662 -7.591 -15.330 1.00 96.62 206 ASP A O 1
ATOM 1648 N N . ARG A 1 207 ? 14.601 -6.473 -15.174 1.00 94.69 207 ARG A N 1
ATOM 1649 C CA . ARG A 1 207 ? 14.249 -5.793 -13.915 1.00 94.69 207 ARG A CA 1
ATOM 1650 C C . ARG A 1 207 ? 13.081 -4.826 -14.096 1.00 94.69 207 ARG A C 1
ATOM 1652 O O . ARG A 1 207 ? 12.255 -4.707 -13.192 1.00 94.69 207 ARG A O 1
ATOM 1659 N N . MET A 1 208 ? 13.008 -4.138 -15.235 1.00 94.69 208 MET A N 1
ATOM 1660 C CA . MET A 1 208 ? 11.887 -3.262 -15.575 1.00 94.69 208 MET A CA 1
ATOM 1661 C C . MET A 1 208 ? 10.591 -4.063 -15.730 1.00 94.69 208 MET A C 1
ATOM 1663 O O . MET A 1 208 ? 9.593 -3.707 -15.109 1.00 94.69 208 MET A O 1
ATOM 1667 N N . LEU A 1 209 ? 10.622 -5.177 -16.469 1.00 94.12 209 LEU A N 1
ATOM 1668 C CA . LEU A 1 209 ? 9.475 -6.073 -16.641 1.00 94.12 209 LEU A CA 1
ATOM 1669 C C . LEU A 1 209 ? 9.025 -6.697 -15.318 1.00 94.12 209 LEU A C 1
ATOM 1671 O O . LEU A 1 209 ? 7.831 -6.762 -15.050 1.00 94.12 209 LEU A O 1
ATOM 1675 N N . ALA A 1 210 ? 9.957 -7.125 -14.464 1.00 92.31 210 ALA A N 1
ATOM 1676 C CA . ALA A 1 210 ? 9.623 -7.670 -13.149 1.00 92.31 210 ALA A CA 1
ATOM 1677 C C . ALA A 1 210 ? 8.886 -6.641 -12.274 1.00 92.31 210 ALA A C 1
ATOM 1679 O O . ALA A 1 210 ? 7.916 -6.981 -11.599 1.00 92.31 210 ALA A O 1
ATOM 1680 N N . ARG A 1 211 ? 9.311 -5.370 -12.319 1.00 90.81 211 ARG A N 1
ATOM 1681 C CA . ARG A 1 211 ? 8.629 -4.271 -11.618 1.00 90.81 211 ARG A CA 1
ATOM 1682 C C . ARG A 1 211 ? 7.274 -3.936 -12.231 1.00 90.81 211 ARG A C 1
ATOM 1684 O O . ARG A 1 211 ? 6.334 -3.715 -11.475 1.00 90.81 211 ARG A O 1
ATOM 1691 N N . ALA A 1 212 ? 7.169 -3.935 -13.560 1.00 91.81 212 ALA A N 1
ATOM 1692 C CA . ALA A 1 212 ? 5.904 -3.722 -14.256 1.00 91.81 212 ALA A CA 1
ATOM 1693 C C . ALA A 1 212 ? 4.877 -4.789 -13.849 1.00 91.81 212 ALA A C 1
ATOM 1695 O O . ALA A 1 212 ? 3.812 -4.437 -13.359 1.00 91.81 212 ALA A O 1
ATOM 1696 N N . ARG A 1 213 ? 5.243 -6.078 -13.906 1.00 90.00 213 ARG A N 1
ATOM 1697 C CA . ARG A 1 213 ? 4.381 -7.204 -13.491 1.00 90.00 213 ARG A CA 1
ATOM 1698 C C . ARG A 1 213 ? 3.918 -7.119 -12.038 1.00 90.00 213 ARG A C 1
ATOM 1700 O O . ARG A 1 213 ? 2.805 -7.514 -11.728 1.00 90.00 213 ARG A O 1
ATOM 1707 N N . ALA A 1 214 ? 4.750 -6.594 -11.139 1.00 87.38 214 ALA A N 1
ATOM 1708 C CA . ALA A 1 214 ? 4.372 -6.416 -9.736 1.00 87.38 214 ALA A CA 1
ATOM 1709 C C . ALA A 1 214 ? 3.318 -5.309 -9.517 1.00 87.38 214 ALA A C 1
ATOM 1711 O O . ALA A 1 214 ? 2.703 -5.259 -8.452 1.00 87.38 214 ALA A O 1
ATOM 1712 N N . CYS A 1 215 ? 3.125 -4.421 -10.497 1.00 84.00 215 CYS A N 1
ATOM 1713 C CA . CYS A 1 215 ? 2.221 -3.269 -10.421 1.00 84.00 215 CYS A CA 1
ATOM 1714 C C . CYS A 1 215 ? 1.026 -3.379 -11.389 1.00 84.00 215 CYS A C 1
ATOM 1716 O O . CYS A 1 215 ? 0.208 -2.462 -11.459 1.00 84.00 215 CYS A O 1
ATOM 1718 N N . ASP A 1 216 ? 0.923 -4.468 -12.149 1.00 75.81 216 ASP A N 1
ATOM 1719 C CA . ASP A 1 216 ? 0.051 -4.575 -13.318 1.00 75.81 216 ASP A CA 1
ATOM 1720 C C . ASP A 1 216 ? -0.831 -5.823 -13.226 1.00 75.81 216 ASP A C 1
ATOM 1722 O O . ASP A 1 216 ? -0.334 -6.944 -13.305 1.00 75.81 216 ASP A O 1
ATOM 1726 N N . ALA A 1 217 ? -2.133 -5.622 -13.009 1.00 68.94 217 ALA A N 1
ATOM 1727 C CA . ALA A 1 217 ? -3.094 -6.717 -12.873 1.00 68.94 217 ALA A CA 1
ATOM 1728 C C . ALA A 1 217 ? -3.493 -7.316 -14.234 1.00 68.94 217 ALA A C 1
ATOM 1730 O O . ALA A 1 217 ? -3.697 -8.524 -14.325 1.00 68.94 217 ALA A O 1
ATOM 1731 N N . ASP A 1 218 ? -3.530 -6.488 -15.285 1.00 79.19 218 ASP A N 1
ATOM 1732 C CA . ASP A 1 218 ? -4.053 -6.847 -16.612 1.00 79.19 218 ASP A CA 1
ATOM 1733 C C . ASP A 1 218 ? -2.942 -7.048 -17.659 1.00 79.19 218 ASP A C 1
ATOM 1735 O O . ASP A 1 218 ? -3.216 -7.129 -18.851 1.00 79.19 218 ASP A O 1
ATOM 1739 N N . ALA A 1 219 ? -1.677 -7.094 -17.227 1.00 82.38 219 ALA A N 1
ATOM 1740 C CA . ALA A 1 219 ? -0.481 -7.215 -18.073 1.00 82.38 219 ALA A CA 1
ATOM 1741 C C . ALA A 1 219 ? -0.281 -6.105 -19.135 1.00 82.38 219 ALA A C 1
ATOM 1743 O O . ALA A 1 219 ? 0.689 -6.162 -19.899 1.00 82.38 219 ALA A O 1
ATOM 1744 N N . LEU A 1 220 ? -1.110 -5.056 -19.138 1.00 87.38 220 LEU A N 1
ATOM 1745 C CA . LEU A 1 220 ? -1.075 -3.955 -20.102 1.00 87.38 220 LEU A CA 1
ATOM 1746 C C . LEU A 1 220 ? 0.276 -3.223 -20.134 1.00 87.38 220 LEU A C 1
ATOM 1748 O O . LEU A 1 220 ? 0.799 -2.925 -21.210 1.00 87.38 220 LEU A O 1
ATOM 1752 N N . LEU A 1 221 ? 0.863 -2.917 -18.973 1.00 89.44 221 LEU A N 1
ATOM 1753 C CA . LEU A 1 221 ? 2.169 -2.255 -18.889 1.00 89.44 221 LEU A CA 1
ATOM 1754 C C . LEU A 1 221 ? 3.262 -3.169 -19.432 1.00 89.44 221 LEU A C 1
ATOM 1756 O O . LEU A 1 221 ? 4.150 -2.713 -20.149 1.00 89.44 221 LEU A O 1
ATOM 1760 N N . THR A 1 222 ? 3.201 -4.458 -19.104 1.00 92.69 222 THR A N 1
ATOM 1761 C CA . THR A 1 222 ? 4.188 -5.435 -19.575 1.00 92.69 222 THR A CA 1
ATOM 1762 C C . THR A 1 222 ? 4.145 -5.565 -21.099 1.00 92.69 222 THR A C 1
ATOM 1764 O O . THR A 1 222 ? 5.192 -5.489 -21.743 1.00 92.69 222 THR A O 1
ATOM 1767 N N . GLU A 1 223 ? 2.951 -5.698 -21.679 1.00 92.56 223 GLU A N 1
ATOM 1768 C CA . GLU A 1 223 ? 2.740 -5.768 -23.129 1.00 92.56 223 GLU A CA 1
ATOM 1769 C C . GLU A 1 223 ? 3.171 -4.480 -23.833 1.00 92.56 223 GLU A C 1
ATOM 1771 O O . GLU A 1 223 ? 3.899 -4.530 -24.822 1.00 92.56 223 GLU A O 1
ATOM 1776 N N . THR A 1 224 ? 2.814 -3.318 -23.280 1.00 93.06 224 THR A N 1
ATOM 1777 C CA . THR A 1 224 ? 3.210 -2.015 -23.835 1.00 93.06 224 THR A CA 1
ATOM 1778 C C . THR A 1 224 ? 4.731 -1.848 -23.843 1.00 93.06 224 THR A C 1
ATOM 1780 O O . THR A 1 224 ? 5.308 -1.376 -24.823 1.00 93.06 224 THR A O 1
ATOM 1783 N N . LEU A 1 225 ? 5.411 -2.252 -22.764 1.00 94.38 225 LEU A N 1
ATOM 1784 C CA . LEU A 1 225 ? 6.869 -2.174 -22.680 1.00 94.38 225 LEU A CA 1
ATOM 1785 C C . LEU A 1 225 ? 7.544 -3.128 -23.666 1.00 94.38 225 LEU A C 1
ATOM 1787 O O . LEU A 1 225 ? 8.503 -2.721 -24.321 1.00 94.38 225 LEU A O 1
ATOM 1791 N N . LEU A 1 226 ? 7.043 -4.357 -23.803 1.00 94.94 226 LEU A N 1
ATOM 1792 C CA . LEU A 1 226 ? 7.542 -5.328 -24.782 1.00 94.94 226 LEU A CA 1
ATOM 1793 C C . LEU A 1 226 ? 7.310 -4.864 -26.227 1.00 94.94 226 LEU A C 1
ATOM 1795 O O . LEU A 1 226 ? 8.200 -5.013 -27.057 1.00 94.94 226 LEU A O 1
ATOM 1799 N N . GLY A 1 227 ? 6.160 -4.251 -26.513 1.00 94.19 227 GLY A N 1
ATOM 1800 C CA . GLY A 1 227 ? 5.835 -3.703 -27.830 1.00 94.19 227 GLY A CA 1
ATOM 1801 C C . GLY A 1 227 ? 6.593 -2.419 -28.181 1.00 94.19 227 GLY A C 1
ATOM 1802 O O . GLY A 1 227 ? 6.685 -2.066 -29.356 1.00 94.19 227 GLY A O 1
ATOM 1803 N N . SER A 1 228 ? 7.153 -1.720 -27.188 1.00 95.44 228 SER A N 1
ATOM 1804 C CA . SER A 1 228 ? 7.945 -0.507 -27.410 1.00 95.44 228 SER A CA 1
ATOM 1805 C C . SER A 1 228 ? 9.222 -0.789 -28.208 1.00 95.44 228 SER A C 1
ATOM 1807 O O . SER A 1 228 ? 9.766 -1.886 -28.166 1.00 95.44 228 SER A O 1
ATOM 1809 N N . THR A 1 229 ? 9.781 0.234 -28.855 1.00 95.44 229 THR A N 1
ATOM 1810 C CA . THR A 1 229 ? 11.067 0.156 -29.574 1.00 95.44 229 THR A CA 1
ATOM 1811 C C . THR A 1 229 ? 12.195 -0.465 -28.735 1.00 95.44 229 THR A C 1
ATOM 1813 O O . THR A 1 229 ? 13.006 -1.234 -29.243 1.00 95.44 229 THR A O 1
ATOM 1816 N N . LEU A 1 230 ? 12.247 -0.143 -27.438 1.00 96.75 230 LEU A N 1
ATOM 1817 C CA . LEU A 1 230 ? 13.227 -0.715 -26.511 1.00 96.75 230 LEU A CA 1
ATOM 1818 C C . LEU A 1 230 ? 12.942 -2.205 -26.242 1.00 96.75 230 LEU A C 1
ATOM 1820 O O . LEU A 1 230 ? 13.863 -3.014 -26.163 1.00 96.75 230 LEU A O 1
ATOM 1824 N N . GLY A 1 231 ? 11.666 -2.580 -26.143 1.00 96.94 231 GLY A N 1
ATOM 1825 C CA . GLY A 1 231 ? 11.238 -3.972 -26.007 1.00 96.94 231 GLY A CA 1
ATOM 1826 C C . GLY A 1 231 ? 11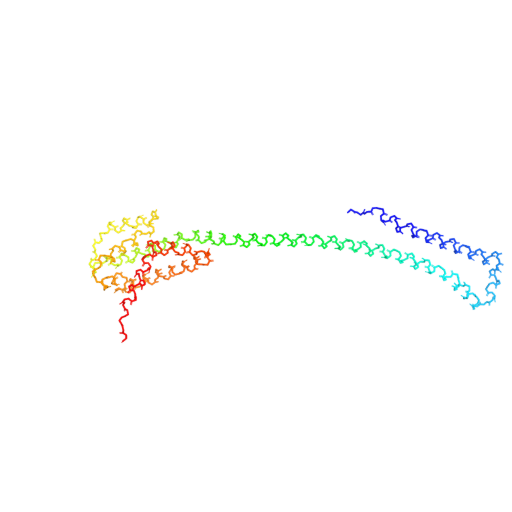.522 -4.821 -27.244 1.00 96.94 231 GLY A C 1
ATOM 1827 O O . GLY A 1 231 ? 11.982 -5.952 -27.105 1.00 96.94 231 GLY A O 1
ATOM 1828 N N . GLN A 1 232 ? 11.365 -4.255 -28.440 1.00 96.19 232 GLN A N 1
ATOM 1829 C CA . GLN A 1 232 ? 11.714 -4.922 -29.695 1.00 96.19 232 GLN A CA 1
ATOM 1830 C C . GLN A 1 232 ? 13.214 -5.246 -29.753 1.00 96.19 232 GLN A C 1
ATOM 1832 O O . GLN A 1 232 ? 13.590 -6.388 -29.994 1.00 96.19 232 GLN A O 1
ATOM 1837 N N . VAL A 1 233 ? 14.088 -4.285 -29.424 1.00 96.00 233 VAL A N 1
ATOM 1838 C CA . VAL A 1 233 ? 15.541 -4.538 -29.346 1.00 96.00 233 VAL A CA 1
ATOM 1839 C C . VAL A 1 233 ? 15.888 -5.556 -28.262 1.00 96.00 233 VAL A C 1
ATOM 1841 O O . VAL A 1 233 ? 16.748 -6.405 -28.478 1.00 96.00 233 VAL A O 1
ATOM 1844 N N . TYR A 1 234 ? 15.213 -5.517 -27.110 1.00 97.62 234 TYR A N 1
ATOM 1845 C CA . TYR A 1 234 ? 15.355 -6.559 -26.091 1.00 97.62 234 TYR A CA 1
ATOM 1846 C C . TYR A 1 234 ? 15.033 -7.957 -26.650 1.00 97.62 234 TYR A C 1
ATOM 1848 O O . TYR A 1 234 ? 15.791 -8.894 -26.390 1.00 97.62 234 TYR A O 1
ATOM 1856 N N . GLY A 1 235 ? 13.953 -8.087 -27.428 1.00 95.62 235 GLY A N 1
ATOM 1857 C CA . GLY A 1 235 ? 13.586 -9.318 -28.131 1.00 95.62 235 GLY A CA 1
ATOM 1858 C C . GLY A 1 235 ? 14.688 -9.780 -29.080 1.00 95.62 235 GLY A C 1
ATOM 1859 O O . GLY A 1 235 ? 15.213 -10.878 -28.909 1.00 95.62 235 GLY A O 1
ATOM 1860 N N . LEU A 1 236 ? 15.138 -8.894 -29.973 1.00 94.00 236 LEU A N 1
ATOM 1861 C CA . LEU A 1 236 ? 16.202 -9.178 -30.942 1.00 94.00 236 LEU A CA 1
ATOM 1862 C C . LEU A 1 236 ? 17.509 -9.637 -30.283 1.00 94.00 236 LEU A C 1
ATOM 1864 O O . LEU A 1 236 ? 18.127 -10.609 -30.718 1.00 94.00 236 LEU A O 1
ATOM 1868 N N . ILE A 1 237 ? 17.940 -8.979 -29.201 1.00 94.44 237 ILE A N 1
ATOM 1869 C CA . ILE A 1 237 ? 19.152 -9.379 -28.467 1.00 94.44 237 ILE A CA 1
ATOM 1870 C C . ILE A 1 237 ? 19.003 -10.814 -27.935 1.00 94.44 237 ILE A C 1
ATOM 1872 O O . ILE A 1 237 ? 19.945 -11.606 -27.988 1.00 94.44 237 ILE A O 1
ATOM 1876 N N . ARG A 1 238 ? 17.824 -11.179 -27.419 1.00 94.25 238 ARG A N 1
ATOM 1877 C CA . ARG A 1 238 ? 17.579 -12.528 -26.889 1.00 94.25 238 ARG A CA 1
ATOM 1878 C C . ARG A 1 238 ? 17.476 -13.582 -27.986 1.00 94.25 238 ARG A C 1
ATOM 1880 O O . ARG A 1 238 ? 18.033 -14.663 -27.815 1.00 94.25 238 ARG A O 1
ATOM 1887 N N . GLU A 1 239 ? 16.799 -13.268 -29.082 1.00 91.62 239 GLU A N 1
ATOM 1888 C CA . GLU A 1 239 ? 16.658 -14.150 -30.244 1.00 91.62 239 GLU A CA 1
ATOM 1889 C C . GLU A 1 239 ? 18.021 -14.443 -30.874 1.00 91.62 239 GLU A C 1
ATOM 1891 O O . GLU A 1 239 ? 18.397 -15.602 -31.033 1.00 91.62 239 GLU A O 1
ATOM 1896 N N . THR A 1 240 ? 18.829 -13.406 -31.110 1.00 89.56 240 THR A N 1
ATOM 1897 C CA . THR A 1 240 ? 20.188 -13.571 -31.649 1.00 89.56 240 THR A CA 1
ATOM 1898 C C . THR A 1 240 ? 21.091 -14.380 -30.728 1.00 89.56 240 THR A C 1
ATOM 1900 O O . THR A 1 240 ? 21.879 -15.190 -31.209 1.00 89.56 240 THR A O 1
ATOM 1903 N N . ARG A 1 241 ? 20.962 -14.241 -29.401 1.00 88.62 241 ARG A N 1
ATOM 1904 C CA . ARG A 1 241 ? 21.712 -15.079 -28.452 1.00 88.62 241 ARG A CA 1
ATOM 1905 C C . ARG A 1 241 ? 21.391 -16.566 -28.616 1.00 88.62 241 ARG A C 1
ATOM 1907 O O . ARG A 1 241 ? 22.301 -17.380 -28.514 1.00 88.62 241 ARG A O 1
ATOM 1914 N N . ALA A 1 242 ? 20.125 -16.906 -28.861 1.00 82.12 242 ALA A N 1
ATOM 1915 C CA . ALA A 1 242 ? 19.692 -18.289 -29.052 1.00 82.12 242 ALA A CA 1
ATOM 1916 C C . ALA A 1 242 ? 20.210 -18.888 -30.372 1.00 82.12 242 ALA A C 1
ATOM 1918 O O . ALA A 1 242 ? 20.529 -20.071 -30.418 1.00 82.12 242 ALA A O 1
ATOM 1919 N N . LEU A 1 243 ? 20.358 -18.069 -31.419 1.00 73.25 243 LEU A N 1
ATOM 1920 C CA . LEU A 1 243 ? 20.878 -18.498 -32.725 1.00 73.25 243 LEU A CA 1
ATOM 1921 C C . LEU A 1 243 ? 22.368 -18.890 -32.702 1.00 73.25 243 LEU A C 1
ATOM 1923 O O . LEU A 1 243 ? 22.823 -19.621 -33.576 1.00 73.25 243 LEU A O 1
ATOM 1927 N N . ALA A 1 244 ? 23.133 -18.446 -31.701 1.00 61.41 244 ALA A N 1
ATOM 1928 C CA . ALA A 1 244 ? 24.560 -18.753 -31.573 1.00 61.41 244 ALA A CA 1
ATOM 1929 C C . ALA A 1 244 ? 24.903 -19.868 -30.584 1.00 61.41 244 ALA A C 1
ATOM 1931 O O . ALA A 1 244 ? 26.077 -20.027 -30.247 1.00 61.41 244 ALA A O 1
ATOM 1932 N N . GLU A 1 245 ? 23.924 -20.657 -30.141 1.00 49.94 245 GLU A N 1
ATOM 1933 C CA . GLU A 1 245 ? 24.188 -22.002 -29.626 1.00 49.94 245 GLU A CA 1
ATOM 1934 C C . GLU A 1 245 ? 24.143 -23.015 -30.788 1.00 49.94 245 GLU A C 1
ATOM 1936 O O . GLU A 1 245 ? 23.103 -23.635 -31.020 1.00 49.94 245 GLU A O 1
ATOM 1941 N N . PRO A 1 246 ? 25.243 -23.257 -31.534 1.00 42.25 246 PRO A N 1
ATOM 1942 C CA . PRO A 1 246 ? 25.368 -24.516 -32.235 1.00 42.25 246 PRO A CA 1
ATOM 1943 C C . PRO A 1 246 ? 25.551 -25.620 -31.186 1.00 42.25 246 PRO A C 1
ATOM 1945 O O . PRO A 1 246 ? 26.388 -25.527 -30.287 1.00 42.25 246 PRO A O 1
ATOM 1948 N N . VAL A 1 247 ? 24.694 -26.633 -31.311 1.00 45.03 247 VAL A N 1
ATOM 1949 C CA . VAL A 1 247 ? 24.796 -28.009 -30.806 1.00 45.03 247 VAL A CA 1
ATOM 1950 C C . VAL A 1 247 ? 26.199 -28.367 -30.284 1.00 45.03 247 VAL A C 1
ATOM 1952 O O . VAL A 1 247 ? 27.181 -28.240 -31.013 1.00 45.03 247 VAL A O 1
ATOM 1955 N N . ARG A 1 248 ? 26.250 -28.825 -29.023 1.00 33.00 248 ARG A N 1
ATOM 1956 C CA . ARG A 1 248 ? 27.432 -29.432 -28.383 1.00 33.00 248 ARG A CA 1
ATOM 1957 C C . ARG A 1 248 ? 28.132 -30.460 -29.263 1.00 33.00 248 ARG A C 1
ATOM 1959 O O . ARG A 1 248 ? 27.414 -31.273 -29.885 1.00 33.00 248 ARG A O 1
#

Secondary structure (DSSP, 8-state):
---HHHHHHHHHHHHHHHHHHHHHHHHHHHHIIIII-HHHHHHT-HHHHHHHHHHHHHHHHHHHHHHHHHHHHHHHHHHHHHHHHHHHHHHHHHHHHHHHHHHHHHHHHHHHHHHHHHHHHHHHHHHHHHHHHHHHHHHSGGG-----HHHHHHHHHHHHTT-TTHHHHHHHHHHHH-SSHHHHHHHHHSSHHHHHHHHHHHHHHHHHHHHHHHH-SSSHHHHHHHHSHHHHHHHHHHHHHHHT----

Sequence (248 aa):
MRDPDAARDSTWLLRLGLGLTVVWVLLQLYYIVAIVGFERFVEEGPPSVGGFLEGAFAPLAFLWLVIGFFLQREELQRQSRAIDLQYQELRRTAEHAEVQARAIAANEQHARQEAFLRVLRLIQQQLGVRAGLLFVCSQIVPAGGTVEPEEAQAMWTALGAGDEGVFARALMAAHFRAEEDRESWDLFWSTPIRTRHSETYCAVFDRMLARARACDADALLTETLLGST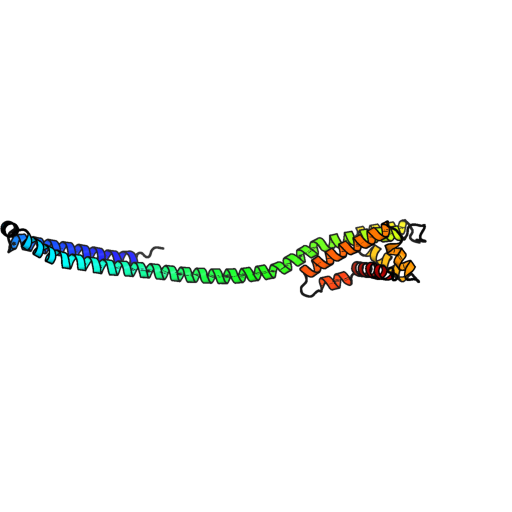LGQVYGLIRETRALAEPVR

Foldseek 3Di:
DDDPVLVVVLVVLVVVLVVVLVVLVVVLVCCDPPPVNVVNLVVVDDPSVVVSVCVSCPVNVVSVVVSVVVVVVSVVVVVVVVVVVVVVVVVVVVVVVVVVVVVVVVVVLVVLVVVLVVCVLVLLLVLLVLLLQLQVVCQPPVNPHDADPVNSVVLVVVSVVRPSLSSLVVLVVQLVPDPDLVSLLCSQPVDPSSVVSLVVSLVSLVVSLVSCVVSDPPCPSNVVSCPDSSNVSSVSSVVSVVVPPDDD